Protein AF-A0A349X1F5-F1 (afdb_monomer_lite)

pLDDT: mean 80.66, std 17.04, range [32.91, 97.31]

Sequence (244 aa):
MDSSNNTQQACPLCLRSVALIFHQLIPRKMHRRAHFKKNYTKEELNEGVYICRLCHRALHKQFDEMALAKSMNTVELVRADESIIKLREEGFTIDRHRTKTLMRKLDLKVTQRLAYKVTTKRKHSDRVVDNLLNQNFNPVGPNQVLAGDMTYLKTGEGWMYLDIVMNLYSRRIIGWEIYKRMTTGLVELALLRVIKFRRPKRGAVFHSDRGSQCTSLRFRKLLTKKGVRPSMGNCWCVLGQCGR

Radius of gyration: 31.71 Å; chains: 1; bounding box: 59×32×88 Å

Foldseek 3Di:
DDDDDQAQAQFLLQGGRGFWDKDQQQDPVCCPDPVNVVPDDPVLRRDTGTGDPVLNVQCVVVDPNVCSNPQVNDPVSCNPDVSSCVCNPVVDPADPVNVVVVCVVVVNDDDDPPPDDCPADADPPQDADAAPCPLPLADPDWQQEKFKDKDWDQDPVGIKIKIWIATSHVRDTQFMAIGRDDALVRNLRRVVSNCVPVVRDQAREYEYEPHNSLSDPVNVVSCVVSNYHYHYDHPQSRNSRPDD

Secondary structure (DSSP, 8-state):
--------EEPTTT--EE-EEEEESS-HHHHTSHHHHHHS-HHHHT-EEEEEHHHHHHHHHHS-HHHHHHH--SHHHHHH-HHHHHHHHS-----HHHHHHHHHHTT----------------TTS-PPP-TTTT----SSTTSEEEEEEEEEEETTEEEEEEEEEETTT--EEEEEEESS--HHHHHHHHHHHHHHH-PPTT-EEEE-S-HHHHSHHHHHHHHHTT-EEEE--TTTTTT-S--

Structure (mmCIF, N/CA/C/O backbone):
data_AF-A0A349X1F5-F1
#
_entry.id   AF-A0A349X1F5-F1
#
loop_
_atom_site.group_PDB
_atom_site.id
_atom_site.type_symbol
_atom_site.label_atom_id
_atom_site.label_alt_id
_atom_site.label_comp_id
_atom_site.label_asym_id
_atom_site.label_entity_id
_atom_site.label_seq_id
_atom_site.pdbx_PDB_ins_code
_atom_site.Cartn_x
_atom_site.Cartn_y
_atom_site.Cartn_z
_atom_site.occupancy
_atom_site.B_iso_or_equiv
_atom_site.auth_seq_id
_atom_site.auth_comp_id
_atom_site.auth_asym_id
_atom_site.auth_atom_id
_atom_site.pdbx_PDB_model_num
ATOM 1 N N . MET A 1 1 ? -2.598 -3.483 -58.159 1.00 38.16 1 MET A N 1
ATOM 2 C CA . MET A 1 1 ? -2.178 -4.890 -58.306 1.00 38.16 1 MET A CA 1
ATOM 3 C C . MET A 1 1 ? -0.757 -4.917 -57.756 1.00 38.16 1 MET A C 1
ATOM 5 O O . MET A 1 1 ? 0.071 -4.230 -58.322 1.00 38.16 1 MET A O 1
ATOM 9 N N . ASP A 1 2 ? -0.460 -5.377 -56.542 1.00 33.91 2 ASP A N 1
ATOM 10 C CA . ASP A 1 2 ? -0.967 -6.578 -55.883 1.00 33.91 2 ASP A CA 1
ATOM 11 C C . ASP A 1 2 ? -1.338 -6.381 -54.411 1.00 33.91 2 ASP A C 1
ATOM 13 O O . ASP A 1 2 ? -0.519 -6.081 -53.543 1.00 33.91 2 ASP A O 1
ATOM 17 N N . SER A 1 3 ? -2.612 -6.643 -54.145 1.00 39.50 3 SER A N 1
ATOM 18 C CA . SER A 1 3 ? -3.118 -7.078 -52.854 1.00 39.50 3 SER A CA 1
ATOM 19 C C . SER A 1 3 ? -2.975 -8.598 -52.832 1.00 39.50 3 SER A C 1
ATOM 21 O O . SER A 1 3 ? -3.822 -9.250 -53.429 1.00 39.50 3 SER A O 1
ATOM 23 N N . SER A 1 4 ? -1.913 -9.155 -52.236 1.00 42.00 4 SER A N 1
ATOM 24 C CA . SER A 1 4 ? -1.825 -10.532 -51.688 1.00 42.00 4 SER A CA 1
ATOM 25 C C . SER A 1 4 ? -0.371 -10.922 -51.422 1.00 42.00 4 SER A C 1
ATOM 27 O O . SER A 1 4 ? 0.379 -11.175 -52.353 1.00 42.00 4 SER A O 1
ATOM 29 N N . ASN A 1 5 ? 0.018 -10.961 -50.145 1.00 41.66 5 ASN A N 1
ATOM 30 C CA . ASN A 1 5 ? 0.815 -12.035 -49.529 1.00 41.66 5 ASN A CA 1
ATOM 31 C C . ASN A 1 5 ? 1.230 -11.605 -48.120 1.00 41.66 5 ASN A C 1
ATOM 33 O O . ASN A 1 5 ? 2.394 -11.362 -47.814 1.00 41.66 5 ASN A O 1
ATOM 37 N N . ASN A 1 6 ? 0.252 -11.548 -47.212 1.00 51.69 6 ASN A N 1
ATOM 38 C CA . ASN A 1 6 ? 0.538 -11.594 -45.778 1.00 51.69 6 ASN A CA 1
ATOM 39 C C . ASN A 1 6 ? 0.842 -13.047 -45.365 1.00 51.69 6 ASN A C 1
ATOM 41 O O . ASN A 1 6 ? 0.200 -13.604 -44.477 1.00 51.69 6 ASN A O 1
ATOM 45 N N . THR A 1 7 ? 1.785 -13.692 -46.055 1.00 59.28 7 THR A N 1
ATOM 46 C CA . THR A 1 7 ? 2.377 -14.948 -45.599 1.00 59.28 7 THR A CA 1
ATOM 47 C C . THR A 1 7 ? 3.171 -14.620 -44.349 1.00 59.28 7 THR A C 1
ATOM 49 O O . THR A 1 7 ? 4.207 -13.960 -44.417 1.00 59.28 7 THR A O 1
ATOM 52 N N . GLN A 1 8 ? 2.649 -15.021 -43.193 1.00 68.94 8 GLN A N 1
ATOM 53 C CA . GLN A 1 8 ? 3.380 -14.946 -41.937 1.00 68.94 8 GLN A CA 1
ATOM 54 C C . GLN A 1 8 ? 4.646 -15.794 -42.086 1.00 68.94 8 GLN A C 1
ATOM 56 O O . GLN A 1 8 ? 4.572 -17.016 -42.172 1.00 68.94 8 GLN A O 1
ATOM 61 N N . GLN A 1 9 ? 5.799 -15.136 -42.160 1.00 78.19 9 GLN A N 1
ATOM 62 C CA . GLN A 1 9 ? 7.098 -15.788 -42.289 1.00 78.19 9 GLN A CA 1
ATOM 63 C C . GLN A 1 9 ? 7.799 -15.775 -40.933 1.00 78.19 9 GLN A C 1
ATOM 65 O O . GLN A 1 9 ? 7.624 -14.851 -40.129 1.00 78.19 9 GLN A O 1
ATOM 70 N N . ALA A 1 10 ? 8.581 -16.817 -40.656 1.00 80.69 10 ALA A N 1
ATOM 71 C CA . ALA A 1 10 ? 9.349 -16.895 -39.424 1.00 80.69 10 ALA A CA 1
ATOM 72 C C . ALA A 1 10 ? 10.451 -15.827 -39.436 1.00 80.69 10 ALA A C 1
ATOM 74 O O . ALA A 1 10 ? 11.309 -15.797 -40.315 1.00 80.69 10 ALA A O 1
ATOM 75 N N . CYS A 1 11 ? 10.437 -14.939 -38.444 1.00 81.38 11 CYS A N 1
ATOM 76 C CA . CYS A 1 11 ? 11.475 -13.928 -38.297 1.00 81.38 11 CYS A CA 1
ATOM 77 C C . CYS A 1 11 ? 12.842 -14.604 -38.073 1.00 81.38 11 CYS A C 1
ATOM 79 O O . CYS A 1 11 ? 12.987 -15.329 -37.090 1.00 81.38 11 CYS A O 1
ATOM 81 N N . PRO A 1 12 ? 13.890 -14.303 -38.859 1.00 79.62 12 PRO A N 1
ATOM 82 C CA . PRO A 1 12 ? 15.202 -14.940 -38.714 1.00 79.62 12 PRO A CA 1
ATOM 83 C C . PRO A 1 12 ? 15.894 -14.626 -37.379 1.00 79.62 12 PRO A C 1
ATOM 85 O O . PRO A 1 12 ? 16.853 -15.296 -37.002 1.00 79.62 12 PRO A O 1
ATOM 88 N N . LEU A 1 13 ? 15.422 -13.602 -36.657 1.00 77.56 13 LEU A N 1
ATOM 89 C CA . LEU A 1 13 ? 15.975 -13.184 -35.371 1.00 77.56 13 LEU A CA 1
ATOM 90 C C . LEU A 1 13 ? 15.199 -13.695 -34.159 1.00 77.56 13 LEU A C 1
ATOM 92 O O . LEU A 1 13 ? 15.813 -13.846 -33.120 1.00 77.56 13 LEU A O 1
ATOM 96 N N . CYS A 1 14 ? 13.900 -13.985 -34.238 1.00 74.44 14 CYS A N 1
ATOM 97 C CA . CYS A 1 14 ? 13.145 -14.499 -33.075 1.00 74.44 14 CYS A CA 1
ATOM 98 C C . CYS A 1 14 ? 12.250 -15.700 -33.382 1.00 74.44 14 CYS A C 1
ATOM 100 O O . CYS A 1 14 ? 11.474 -16.105 -32.527 1.00 74.44 14 CYS A O 1
ATOM 102 N N . LEU A 1 15 ? 12.312 -16.222 -34.607 1.00 78.06 15 LEU A N 1
ATOM 103 C CA . LEU A 1 15 ? 11.598 -17.399 -35.108 1.00 78.06 15 LEU A CA 1
ATOM 104 C C . LEU A 1 15 ? 10.062 -17.322 -35.066 1.00 78.06 15 LEU A C 1
ATOM 106 O O . LEU A 1 15 ? 9.386 -18.251 -35.487 1.00 78.06 15 LEU A O 1
ATOM 110 N N . ARG A 1 16 ? 9.481 -16.198 -34.630 1.00 74.56 16 ARG A N 1
ATOM 111 C CA . ARG A 1 16 ? 8.029 -15.979 -34.651 1.00 74.56 16 ARG A CA 1
ATOM 112 C C . ARG A 1 16 ? 7.517 -15.814 -36.080 1.00 74.56 16 ARG A C 1
ATOM 114 O O . ARG A 1 16 ? 8.052 -14.979 -36.811 1.00 74.56 16 ARG A O 1
ATOM 121 N N . SER A 1 17 ? 6.444 -16.522 -36.424 1.00 81.50 17 SER A N 1
ATOM 122 C CA . SER A 1 17 ? 5.711 -16.362 -37.687 1.00 81.50 17 SER A CA 1
ATOM 123 C C . SER A 1 17 ? 4.833 -15.115 -37.644 1.00 81.50 17 SER A C 1
ATOM 125 O O . SER A 1 17 ? 3.775 -15.106 -37.018 1.00 81.50 17 SER A O 1
ATOM 127 N N . VAL A 1 18 ? 5.295 -14.029 -38.261 1.00 82.69 18 VAL A N 1
ATOM 128 C CA . VAL A 1 18 ? 4.616 -12.724 -38.259 1.00 82.69 18 VAL A CA 1
ATOM 129 C C . VAL A 1 18 ? 4.917 -11.963 -39.549 1.00 82.69 18 VAL A C 1
ATOM 131 O O . VAL A 1 18 ? 5.787 -12.352 -40.322 1.00 82.69 18 VAL A O 1
ATOM 134 N N . ALA A 1 19 ? 4.226 -10.844 -39.773 1.00 87.25 19 ALA A N 1
ATOM 135 C CA . ALA A 1 19 ? 4.602 -9.914 -40.832 1.00 87.25 19 ALA A CA 1
ATOM 136 C C . ALA A 1 19 ? 6.017 -9.355 -40.584 1.00 87.25 19 ALA A C 1
ATOM 138 O O . ALA A 1 19 ? 6.339 -8.885 -39.482 1.00 87.25 19 ALA A O 1
ATOM 139 N N . LEU A 1 20 ? 6.855 -9.408 -41.618 1.00 88.81 20 LEU A N 1
ATOM 140 C CA . LEU A 1 20 ? 8.232 -8.930 -41.588 1.00 88.81 20 LEU A CA 1
ATOM 141 C C . LEU A 1 20 ? 8.334 -7.552 -42.246 1.00 88.81 20 LEU A C 1
ATOM 143 O O . LEU A 1 20 ? 7.569 -7.211 -43.143 1.00 88.81 20 LEU A O 1
ATOM 147 N N . ILE A 1 21 ? 9.293 -6.758 -41.782 1.00 92.69 21 ILE A N 1
ATOM 148 C CA . ILE A 1 21 ? 9.686 -5.483 -42.375 1.00 92.69 21 ILE A CA 1
ATOM 149 C C . ILE A 1 21 ? 11.161 -5.553 -42.757 1.00 92.69 21 ILE A C 1
ATOM 151 O O . ILE A 1 21 ? 11.946 -6.233 -42.096 1.00 92.69 21 ILE A O 1
ATOM 155 N N . PHE A 1 22 ? 11.535 -4.847 -43.817 1.00 93.25 22 PHE A N 1
ATOM 156 C CA . PHE A 1 22 ? 12.927 -4.760 -44.238 1.00 93.25 22 PHE A CA 1
ATOM 157 C C . PHE A 1 22 ? 13.726 -3.893 -43.257 1.00 93.25 22 PHE A C 1
ATOM 159 O O . PHE A 1 22 ? 13.340 -2.760 -42.965 1.00 93.25 22 PHE A O 1
ATOM 166 N N . HIS A 1 23 ? 14.832 -4.429 -42.749 1.00 91.25 23 HIS A N 1
ATOM 167 C CA . HIS A 1 23 ? 15.831 -3.709 -41.971 1.00 91.25 23 HIS A CA 1
ATOM 168 C C . HIS A 1 23 ? 17.136 -3.670 -42.757 1.00 91.25 23 HIS A C 1
ATOM 170 O O . HIS A 1 23 ? 17.659 -4.714 -43.135 1.00 91.25 23 HIS A O 1
ATOM 176 N N . GLN A 1 24 ? 17.661 -2.474 -42.989 1.00 93.44 24 GLN A N 1
ATOM 177 C CA . GLN A 1 24 ? 18.909 -2.288 -43.716 1.00 93.44 24 GLN A CA 1
ATOM 178 C C . GLN A 1 24 ? 20.097 -2.465 -42.768 1.00 93.44 24 GLN A C 1
ATOM 180 O O . GLN A 1 24 ? 20.165 -1.767 -41.757 1.00 93.44 24 GLN A O 1
ATOM 185 N N . LEU A 1 25 ? 21.018 -3.373 -43.102 1.00 91.31 25 LEU A N 1
ATOM 186 C CA . LEU A 1 25 ? 22.127 -3.758 -42.219 1.00 91.31 25 LEU A CA 1
ATOM 187 C C . LEU A 1 25 ? 23.134 -2.617 -42.028 1.00 91.31 25 LEU A C 1
ATOM 189 O O . LEU A 1 25 ? 23.606 -2.378 -40.919 1.00 91.31 25 LEU A O 1
ATOM 193 N N . ILE A 1 26 ? 23.403 -1.852 -43.091 1.00 92.75 26 ILE A N 1
ATOM 194 C CA . ILE A 1 26 ? 24.147 -0.591 -43.020 1.00 92.75 26 ILE A CA 1
ATOM 195 C C . ILE A 1 26 ? 23.147 0.562 -43.160 1.00 92.75 26 ILE A C 1
ATOM 197 O O . ILE A 1 26 ? 22.685 0.844 -44.271 1.00 92.75 26 ILE A O 1
ATOM 201 N N . PRO A 1 27 ? 22.801 1.274 -42.071 1.00 93.19 27 PRO A N 1
ATOM 202 C CA . PRO A 1 27 ? 21.768 2.296 -42.130 1.00 93.19 27 PRO A CA 1
ATOM 203 C C . PRO A 1 27 ? 22.086 3.413 -43.131 1.00 93.19 27 PRO A C 1
ATOM 205 O O . PRO A 1 27 ? 23.216 3.903 -43.201 1.00 93.19 27 PRO A O 1
ATOM 208 N N . ARG A 1 28 ? 21.071 3.903 -43.862 1.00 92.12 28 ARG A N 1
ATOM 209 C CA . ARG A 1 28 ? 21.233 4.932 -44.920 1.00 92.12 28 ARG A CA 1
ATOM 210 C C . ARG A 1 28 ? 21.978 6.181 -44.462 1.00 92.12 28 ARG A C 1
ATOM 212 O O . ARG A 1 28 ? 22.708 6.801 -45.233 1.00 92.12 28 ARG A O 1
ATOM 219 N N . LYS A 1 29 ? 21.829 6.558 -43.187 1.00 91.88 29 LYS A N 1
ATOM 220 C CA . LYS A 1 29 ? 22.538 7.704 -42.596 1.00 91.88 29 LYS A CA 1
ATOM 221 C C . LYS A 1 29 ? 24.063 7.544 -42.649 1.00 91.88 29 LYS A C 1
ATOM 223 O O . LYS A 1 29 ? 24.769 8.556 -42.599 1.00 91.88 29 LYS A O 1
ATOM 228 N N . MET A 1 30 ? 24.569 6.312 -42.729 1.00 92.56 30 MET A N 1
ATOM 229 C CA . MET A 1 30 ? 25.996 5.992 -42.798 1.00 92.56 30 MET A CA 1
ATOM 230 C C . MET A 1 30 ? 26.556 6.037 -44.222 1.00 92.56 30 MET A C 1
ATOM 232 O O . MET A 1 30 ? 27.730 6.364 -44.379 1.00 92.56 30 MET A O 1
ATOM 236 N N . HIS A 1 31 ? 25.727 5.840 -45.254 1.00 93.44 31 HIS A N 1
ATOM 237 C CA . HIS A 1 31 ? 26.147 5.773 -46.668 1.00 93.44 31 HIS A CA 1
ATOM 238 C C . HIS A 1 31 ? 26.889 7.025 -47.141 1.00 93.44 31 HIS A C 1
ATOM 240 O O . HIS A 1 31 ? 27.769 6.967 -47.992 1.00 93.44 31 HIS A O 1
ATOM 246 N N . ARG A 1 32 ? 26.550 8.190 -46.578 1.00 91.62 32 ARG A N 1
ATOM 247 C CA . ARG A 1 32 ? 27.188 9.462 -46.945 1.00 91.62 32 ARG A CA 1
ATOM 248 C C . ARG A 1 32 ? 28.612 9.626 -46.405 1.00 91.62 32 ARG A C 1
ATOM 250 O O . ARG A 1 32 ? 29.319 10.514 -46.875 1.00 91.62 32 ARG A O 1
ATOM 257 N N . ARG A 1 33 ? 29.034 8.828 -45.418 1.00 92.25 33 ARG A N 1
ATOM 258 C CA . ARG A 1 33 ? 30.344 8.977 -44.762 1.00 92.25 33 ARG A CA 1
ATOM 259 C C . ARG A 1 33 ? 31.454 8.362 -45.623 1.00 92.25 33 ARG A C 1
ATOM 261 O O . ARG A 1 33 ? 31.278 7.283 -46.179 1.00 92.25 33 ARG A O 1
ATOM 268 N N . ALA A 1 34 ? 32.616 9.018 -45.667 1.00 92.88 34 ALA A N 1
ATOM 269 C CA . ALA A 1 34 ? 33.734 8.656 -46.547 1.00 92.88 34 ALA A CA 1
ATOM 270 C C . ALA A 1 34 ? 34.181 7.188 -46.421 1.00 92.88 34 ALA A C 1
ATOM 272 O O . ALA A 1 34 ? 34.351 6.518 -47.432 1.00 92.88 34 ALA A O 1
ATOM 273 N N . HIS A 1 35 ? 34.293 6.671 -45.192 1.00 91.81 35 HIS A N 1
ATOM 274 C CA . HIS A 1 35 ? 34.643 5.269 -44.938 1.00 91.81 35 HIS A CA 1
ATOM 275 C C . HIS A 1 35 ? 33.704 4.287 -45.655 1.00 91.81 35 HIS A C 1
ATOM 277 O O . HIS A 1 35 ? 34.164 3.373 -46.328 1.00 91.81 35 HIS A O 1
ATOM 283 N N . PHE A 1 36 ? 32.387 4.491 -45.543 1.00 91.69 36 PHE A N 1
ATOM 284 C CA . PHE A 1 36 ? 31.401 3.576 -46.119 1.00 91.69 36 PHE A CA 1
ATOM 285 C C . PHE A 1 36 ? 31.303 3.706 -47.640 1.00 91.69 36 PHE A C 1
ATOM 287 O O . PHE A 1 36 ? 31.106 2.703 -48.306 1.00 91.69 36 PHE A O 1
ATOM 294 N N . LYS A 1 37 ? 31.527 4.902 -48.201 1.00 90.88 37 LYS A N 1
ATOM 295 C CA . LYS A 1 37 ? 31.629 5.085 -49.660 1.00 90.88 37 LYS A CA 1
ATOM 296 C C . LYS A 1 37 ? 32.851 4.402 -50.274 1.00 90.88 37 LYS A C 1
ATOM 298 O O . LYS A 1 37 ? 32.806 4.028 -51.436 1.00 90.88 37 LYS A O 1
ATOM 303 N N . LYS A 1 38 ? 33.958 4.331 -49.527 1.00 93.19 38 LYS A N 1
ATOM 304 C CA . LYS A 1 38 ? 35.227 3.774 -50.012 1.00 93.19 38 LYS A CA 1
ATOM 305 C C . LYS A 1 38 ? 35.253 2.248 -49.940 1.00 93.19 38 LYS A C 1
ATOM 307 O O . LYS A 1 38 ? 35.840 1.619 -50.808 1.00 93.19 38 LYS A O 1
ATOM 312 N N . ASN A 1 39 ? 34.658 1.688 -48.889 1.00 92.50 39 ASN A N 1
ATOM 313 C CA . ASN A 1 39 ? 34.856 0.287 -48.523 1.00 92.50 39 ASN A CA 1
ATOM 314 C C . ASN A 1 39 ? 33.665 -0.623 -48.857 1.00 92.50 39 ASN A C 1
ATOM 316 O O . ASN A 1 39 ? 33.771 -1.817 -48.619 1.00 92.50 39 ASN A O 1
ATOM 320 N N . TYR A 1 40 ? 32.553 -0.076 -49.356 1.00 92.25 40 TYR A N 1
ATOM 321 C CA . TYR A 1 40 ? 31.354 -0.843 -49.695 1.00 92.25 40 TYR A CA 1
ATOM 322 C C . TYR A 1 40 ? 30.784 -0.373 -51.035 1.00 92.25 40 TYR A C 1
ATOM 324 O O . TYR A 1 40 ? 30.732 0.827 -51.322 1.00 92.25 40 TYR A O 1
ATOM 332 N N . THR A 1 41 ? 30.325 -1.326 -51.835 1.00 93.44 41 THR A N 1
ATOM 333 C CA . THR A 1 41 ? 29.572 -1.114 -53.072 1.00 93.44 41 THR A CA 1
ATOM 334 C C . THR A 1 41 ? 28.156 -0.613 -52.784 1.00 93.44 41 THR A C 1
ATOM 336 O O . THR A 1 41 ? 27.656 -0.652 -51.655 1.00 93.44 41 THR A O 1
ATOM 339 N N . LYS A 1 42 ? 27.472 -0.107 -53.816 1.00 89.19 42 LYS A N 1
ATOM 340 C CA . LYS A 1 42 ? 26.092 0.375 -53.671 1.00 89.19 42 LYS A CA 1
ATOM 341 C C . LYS A 1 42 ? 25.148 -0.777 -53.327 1.00 89.19 42 LYS A C 1
ATOM 343 O O . LYS A 1 42 ? 24.183 -0.567 -52.595 1.00 89.19 42 LYS A O 1
ATOM 348 N N . GLU A 1 43 ? 25.425 -1.959 -53.851 1.00 89.56 43 GLU A N 1
ATOM 349 C CA . GLU A 1 43 ? 24.694 -3.195 -53.617 1.00 89.56 43 GLU A CA 1
ATOM 350 C C . GLU A 1 43 ? 24.828 -3.604 -52.145 1.00 89.56 43 GLU A C 1
ATOM 352 O O . GLU A 1 43 ? 23.812 -3.656 -51.452 1.00 89.56 43 GLU A O 1
ATOM 357 N N . GLU A 1 44 ? 26.059 -3.724 -51.634 1.00 89.38 44 GLU A N 1
ATOM 358 C CA . GLU A 1 44 ? 26.348 -4.057 -50.226 1.00 89.38 44 GLU A CA 1
ATOM 359 C C . GLU A 1 44 ? 25.729 -3.043 -49.252 1.00 89.38 44 GLU A C 1
ATOM 361 O O . GLU A 1 44 ? 25.144 -3.402 -48.232 1.00 89.38 44 GLU A O 1
ATOM 366 N N . LEU A 1 45 ? 25.783 -1.746 -49.574 1.00 91.00 45 LEU A N 1
ATOM 367 C CA . LEU A 1 45 ? 25.163 -0.712 -48.742 1.00 91.00 45 LEU A CA 1
ATOM 368 C C . LEU A 1 45 ? 23.637 -0.847 -48.660 1.00 91.00 45 LEU A C 1
ATOM 370 O O . LEU A 1 45 ? 23.038 -0.369 -47.692 1.00 91.00 45 LEU A O 1
ATOM 374 N N . ASN A 1 46 ? 22.993 -1.443 -49.665 1.00 90.88 46 ASN A N 1
ATOM 375 C CA . ASN A 1 46 ? 21.547 -1.653 -49.710 1.00 90.88 46 ASN A CA 1
ATOM 376 C C . ASN A 1 46 ? 21.107 -3.037 -49.229 1.00 90.88 46 ASN A C 1
ATOM 378 O O . ASN A 1 46 ? 19.901 -3.290 -49.185 1.00 90.88 46 ASN A O 1
ATOM 382 N N . GLU A 1 47 ? 22.039 -3.883 -48.796 1.00 91.81 47 GLU A N 1
ATOM 383 C CA . GLU A 1 47 ? 21.711 -5.156 -48.173 1.00 91.81 47 GLU A CA 1
ATOM 384 C C . GLU A 1 47 ? 20.930 -4.979 -46.869 1.00 91.81 47 GLU A C 1
ATOM 386 O O . GLU A 1 47 ? 21.051 -4.004 -46.111 1.00 91.81 47 GLU A O 1
ATOM 391 N N . GLY A 1 48 ? 20.079 -5.960 -46.605 1.00 90.81 48 GLY A N 1
ATOM 392 C CA . GLY A 1 48 ? 19.208 -5.948 -45.454 1.00 90.81 48 GLY A CA 1
ATOM 393 C C . GLY A 1 48 ? 18.575 -7.297 -45.195 1.00 90.81 48 GLY A C 1
ATOM 394 O O . GLY A 1 48 ? 18.745 -8.262 -45.935 1.00 90.81 48 GLY A O 1
ATOM 395 N N . VAL A 1 49 ? 17.813 -7.346 -44.115 1.00 91.06 49 VAL A N 1
ATOM 396 C CA . VAL A 1 49 ? 17.156 -8.549 -43.632 1.00 91.06 49 VAL A CA 1
ATOM 397 C C . VAL A 1 49 ? 15.698 -8.254 -43.322 1.00 91.06 49 VAL A C 1
ATOM 399 O O . VAL A 1 49 ? 15.357 -7.236 -42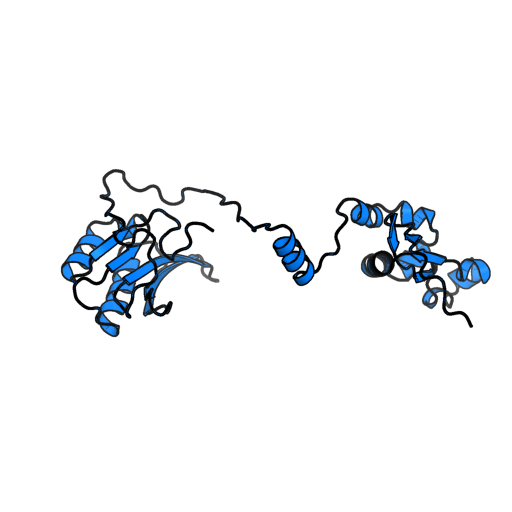.717 1.00 91.06 49 VAL A O 1
ATOM 402 N N . TYR A 1 50 ? 14.812 -9.161 -43.724 1.00 92.75 50 TYR A N 1
ATOM 403 C CA . TYR A 1 50 ? 13.408 -9.103 -43.338 1.00 92.75 50 TYR A CA 1
ATOM 404 C C . TYR A 1 50 ? 13.247 -9.632 -41.913 1.00 92.75 50 TYR A C 1
ATOM 406 O O . TYR A 1 50 ? 13.488 -10.804 -41.634 1.00 92.75 50 TYR A O 1
ATOM 414 N N . ILE A 1 51 ? 12.841 -8.759 -40.991 1.00 88.25 51 ILE A N 1
ATOM 415 C CA . ILE A 1 51 ? 12.683 -9.069 -39.564 1.00 88.25 51 ILE A CA 1
ATOM 416 C C . ILE A 1 51 ? 11.362 -8.528 -39.034 1.00 88.25 51 ILE A C 1
ATOM 418 O O . ILE A 1 51 ? 10.792 -7.581 -39.564 1.00 88.25 51 ILE A O 1
ATOM 422 N N . CYS A 1 52 ? 10.850 -9.101 -37.946 1.00 85.38 52 CYS A N 1
ATOM 423 C CA . CYS A 1 52 ? 9.631 -8.573 -37.340 1.00 85.38 52 CYS A CA 1
ATOM 424 C C . CYS A 1 52 ? 9.855 -7.168 -36.751 1.00 85.38 52 CYS A C 1
ATOM 426 O O . CYS A 1 52 ? 10.948 -6.831 -36.284 1.00 85.38 52 CYS A O 1
ATOM 428 N N . ARG A 1 53 ? 8.782 -6.370 -36.666 1.00 86.00 53 ARG A N 1
ATOM 429 C CA . ARG A 1 53 ? 8.814 -4.998 -36.122 1.00 86.00 53 ARG A CA 1
ATOM 430 C C . ARG A 1 53 ? 9.418 -4.898 -34.715 1.00 86.00 53 ARG A C 1
ATOM 432 O O . ARG A 1 53 ? 9.998 -3.873 -34.366 1.00 86.00 53 ARG A O 1
ATOM 439 N N . LEU A 1 54 ? 9.277 -5.942 -33.898 1.00 81.06 54 LEU A N 1
ATOM 440 C CA . LEU A 1 54 ? 9.842 -5.980 -32.548 1.00 81.06 54 LEU A CA 1
ATOM 441 C C . LEU A 1 54 ? 11.366 -6.150 -32.567 1.00 81.06 54 LEU A C 1
ATOM 443 O O . LEU A 1 54 ? 12.051 -5.410 -31.870 1.00 81.06 54 LEU A O 1
ATOM 447 N N . CYS A 1 55 ? 11.893 -7.050 -33.402 1.00 78.88 55 CYS A N 1
ATOM 448 C CA . CYS A 1 55 ? 13.339 -7.214 -33.580 1.00 78.88 55 CYS A CA 1
ATOM 449 C C . CYS A 1 55 ? 13.971 -5.949 -34.168 1.00 78.88 55 CYS A C 1
ATOM 451 O O . CYS A 1 55 ? 14.992 -5.495 -33.668 1.00 78.88 55 CYS A O 1
ATOM 453 N N . HIS A 1 56 ? 13.313 -5.312 -35.143 1.00 88.06 56 HIS A N 1
ATOM 454 C CA . HIS A 1 56 ? 13.770 -4.029 -35.681 1.00 88.06 56 HIS A CA 1
ATOM 455 C C . HIS A 1 56 ? 13.866 -2.948 -34.593 1.00 88.06 56 HIS A C 1
ATOM 457 O O . HIS A 1 56 ? 14.841 -2.207 -34.523 1.00 88.06 56 HIS A O 1
ATOM 463 N N . ARG A 1 57 ? 12.852 -2.824 -33.726 1.00 85.19 57 ARG A N 1
ATOM 464 C CA . ARG A 1 57 ? 12.887 -1.853 -32.617 1.00 85.19 57 ARG A CA 1
ATOM 465 C C . ARG A 1 57 ? 13.973 -2.172 -31.597 1.00 85.19 57 ARG A C 1
ATOM 467 O O . ARG A 1 57 ? 14.571 -1.245 -31.069 1.00 85.19 57 ARG A O 1
ATOM 474 N N . ALA A 1 58 ? 14.200 -3.450 -31.306 1.00 81.56 58 ALA A N 1
ATOM 475 C CA . ALA A 1 58 ? 15.235 -3.869 -30.371 1.00 81.56 58 ALA A CA 1
ATOM 476 C C . ALA A 1 58 ? 16.637 -3.491 -30.868 1.00 81.56 58 ALA A C 1
ATOM 478 O O . ALA A 1 58 ? 17.396 -2.910 -30.099 1.00 81.56 58 ALA A O 1
ATOM 479 N N . LEU A 1 59 ? 16.928 -3.713 -32.157 1.00 84.50 59 LEU A N 1
ATOM 480 C CA . LEU A 1 59 ? 18.197 -3.322 -32.781 1.00 84.50 59 LEU A CA 1
ATOM 481 C C . LEU A 1 59 ? 18.506 -1.841 -32.569 1.00 84.50 59 LEU A C 1
ATOM 483 O O . LEU A 1 59 ? 19.527 -1.507 -31.984 1.00 84.50 59 LEU A O 1
ATOM 487 N N . HIS A 1 60 ? 17.579 -0.957 -32.939 1.00 87.00 60 HIS A N 1
ATOM 488 C CA . HIS A 1 60 ? 17.773 0.491 -32.793 1.00 87.00 60 HIS A CA 1
ATOM 489 C C . HIS A 1 60 ? 17.625 1.013 -31.356 1.00 87.00 60 HIS A C 1
ATOM 491 O O . HIS A 1 60 ? 17.895 2.183 -31.096 1.00 87.00 60 HIS A O 1
ATOM 497 N N . LYS A 1 61 ? 17.156 0.183 -30.418 1.00 84.31 61 LYS A N 1
ATOM 498 C CA . LYS A 1 61 ? 17.173 0.510 -28.987 1.00 84.31 61 LYS A CA 1
ATOM 499 C C . LYS A 1 61 ? 18.540 0.210 -28.376 1.00 84.31 61 LYS A C 1
ATOM 501 O O . LYS A 1 61 ? 18.964 0.927 -27.477 1.00 84.31 61 LYS A O 1
ATOM 506 N N . GLN A 1 62 ? 19.174 -0.866 -28.831 1.00 82.12 62 GLN A N 1
ATOM 507 C CA . GLN A 1 62 ? 20.419 -1.378 -28.272 1.00 82.12 62 GLN A CA 1
ATOM 508 C C . GLN A 1 62 ? 21.653 -0.767 -28.944 1.00 82.12 62 GLN A C 1
ATOM 510 O O . GLN A 1 62 ? 22.646 -0.498 -28.275 1.00 82.12 62 GLN A O 1
ATOM 515 N N . PHE A 1 63 ? 21.573 -0.519 -30.250 1.00 86.31 63 PHE A N 1
ATOM 516 C CA . PHE A 1 63 ? 22.679 -0.046 -31.068 1.00 86.31 63 PHE A CA 1
ATOM 517 C C . PHE A 1 63 ? 22.290 1.241 -31.784 1.00 86.31 63 PHE A C 1
ATOM 519 O O . PHE A 1 63 ? 21.213 1.351 -32.378 1.00 86.31 63 PHE A O 1
ATOM 526 N N . ASP A 1 64 ? 23.191 2.218 -31.750 1.00 91.12 64 ASP A N 1
ATOM 527 C CA . ASP A 1 64 ? 23.074 3.377 -32.618 1.00 91.12 64 ASP A CA 1
ATOM 528 C C . ASP A 1 64 ? 23.444 3.023 -34.071 1.00 91.12 64 ASP A C 1
ATOM 530 O O . ASP A 1 64 ? 23.911 1.929 -34.395 1.00 91.12 64 ASP A O 1
ATOM 534 N N . GLU A 1 65 ? 23.232 3.974 -34.976 1.00 91.12 65 GLU A N 1
ATOM 535 C CA . GLU A 1 65 ? 23.450 3.780 -36.412 1.00 91.12 65 GLU A CA 1
ATOM 536 C C . GLU A 1 65 ? 24.909 3.443 -36.772 1.00 91.12 65 GLU A C 1
ATOM 538 O O . GLU A 1 65 ? 25.155 2.790 -37.784 1.00 91.12 65 GLU A O 1
ATOM 543 N N . MET A 1 66 ? 25.879 3.913 -35.980 1.00 90.88 66 MET A N 1
ATOM 544 C CA . MET A 1 66 ? 27.301 3.669 -36.224 1.00 90.88 66 MET A CA 1
ATOM 545 C C . MET A 1 66 ? 27.713 2.290 -35.714 1.00 90.88 66 MET A C 1
ATOM 547 O O . MET A 1 66 ? 28.445 1.587 -36.408 1.00 90.88 66 MET A O 1
ATOM 551 N N . ALA A 1 67 ? 27.240 1.908 -34.527 1.00 88.94 67 ALA A N 1
ATOM 552 C CA . ALA A 1 67 ? 27.428 0.576 -33.974 1.00 88.94 67 ALA A CA 1
ATOM 553 C C . ALA A 1 67 ? 26.833 -0.475 -34.918 1.00 88.94 67 ALA A C 1
ATOM 555 O O . ALA A 1 67 ? 27.540 -1.397 -35.311 1.00 88.94 67 ALA A O 1
ATOM 556 N N . LEU A 1 68 ? 25.601 -0.265 -35.404 1.00 89.25 68 LEU A N 1
ATOM 557 C CA . LEU A 1 68 ? 24.994 -1.158 -36.397 1.00 89.25 68 LEU A CA 1
ATOM 558 C C . LEU A 1 68 ? 25.883 -1.323 -37.637 1.00 89.25 68 LEU A C 1
ATOM 560 O O . LEU A 1 68 ? 26.218 -2.437 -38.020 1.00 89.25 68 LEU A O 1
ATOM 564 N N . ALA A 1 69 ? 26.347 -0.213 -38.212 1.00 89.44 69 ALA A N 1
ATOM 565 C CA . ALA A 1 69 ? 27.135 -0.248 -39.439 1.00 89.44 69 ALA A CA 1
ATOM 566 C C . ALA A 1 69 ? 28.551 -0.830 -39.286 1.00 89.44 69 ALA A C 1
ATOM 568 O O . ALA A 1 69 ? 29.132 -1.255 -40.282 1.00 89.44 69 ALA A O 1
ATOM 569 N N . LYS A 1 70 ? 29.140 -0.794 -38.084 1.00 87.88 70 LYS A N 1
ATOM 570 C CA . LYS A 1 70 ? 30.510 -1.279 -37.846 1.00 87.88 70 LYS A CA 1
ATOM 571 C C . LYS A 1 70 ? 30.569 -2.700 -37.308 1.00 87.88 70 LYS A C 1
ATOM 573 O O . LYS A 1 70 ? 31.485 -3.421 -37.680 1.00 87.88 70 LYS A O 1
ATOM 578 N N . SER A 1 71 ? 29.660 -3.067 -36.408 1.00 84.19 71 SER A N 1
ATOM 579 C CA . SER A 1 71 ? 29.721 -4.345 -35.694 1.00 84.19 71 SER A CA 1
ATOM 580 C C . SER A 1 71 ? 28.563 -5.287 -36.014 1.00 84.19 71 SER A C 1
ATOM 582 O O . SER A 1 71 ? 28.667 -6.464 -35.698 1.00 84.19 71 SER A O 1
ATOM 584 N N . MET A 1 72 ? 27.488 -4.805 -36.652 1.00 83.94 72 MET A N 1
ATOM 585 C CA . MET A 1 72 ? 26.253 -5.570 -36.894 1.00 83.94 72 MET A CA 1
ATOM 586 C C . MET A 1 72 ? 25.781 -5.472 -38.355 1.00 83.94 72 MET A C 1
ATOM 588 O O . MET A 1 72 ? 24.586 -5.380 -38.629 1.00 83.94 72 MET A O 1
ATOM 592 N N . ASN A 1 73 ? 26.720 -5.454 -39.300 1.00 86.38 73 ASN A N 1
ATOM 593 C CA . ASN A 1 73 ? 26.450 -5.190 -40.716 1.00 86.38 73 ASN A CA 1
ATOM 594 C C . ASN A 1 73 ? 26.145 -6.448 -41.553 1.00 86.38 73 ASN A C 1
ATOM 596 O O . ASN A 1 73 ? 25.942 -6.322 -42.756 1.00 86.38 73 ASN A O 1
ATOM 600 N N . THR A 1 74 ? 26.065 -7.634 -40.940 1.00 86.62 74 THR A N 1
ATOM 601 C CA . THR A 1 74 ? 25.618 -8.883 -41.584 1.00 86.62 74 THR A CA 1
ATOM 602 C C . THR A 1 74 ? 24.572 -9.603 -40.735 1.00 86.62 74 THR 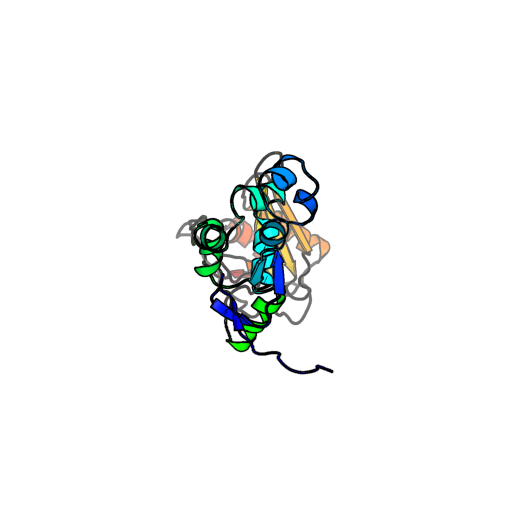A C 1
ATOM 604 O O . THR A 1 74 ? 24.458 -9.377 -39.526 1.00 86.62 74 THR A O 1
ATOM 607 N N . VAL A 1 75 ? 23.789 -10.494 -41.350 1.00 78.75 75 VAL A N 1
ATOM 608 C CA . VAL A 1 75 ? 22.744 -11.254 -40.641 1.00 78.75 75 VAL A CA 1
ATOM 609 C C . VAL A 1 75 ? 23.351 -12.199 -39.605 1.00 78.75 75 VAL A C 1
ATOM 611 O O . VAL A 1 75 ? 22.779 -12.384 -38.532 1.00 78.75 75 VAL A O 1
ATOM 614 N N . GLU A 1 76 ? 24.510 -12.775 -39.903 1.00 82.81 76 GLU A N 1
ATOM 615 C CA . GLU A 1 76 ? 25.252 -13.687 -39.038 1.00 82.81 76 GLU A CA 1
ATOM 616 C C . GLU A 1 76 ? 25.718 -12.966 -37.774 1.00 82.81 76 GLU A C 1
ATOM 618 O O . GLU A 1 76 ? 25.482 -13.465 -36.676 1.00 82.81 76 GLU A O 1
ATOM 623 N N . LEU A 1 77 ? 26.281 -11.759 -37.913 1.00 83.75 77 LEU A N 1
ATOM 624 C CA . LEU A 1 77 ? 26.711 -10.932 -36.780 1.00 83.75 77 LEU A CA 1
ATOM 625 C C . LEU A 1 77 ? 25.520 -10.515 -35.912 1.00 83.75 77 LEU A C 1
ATOM 627 O O . LEU A 1 77 ? 25.552 -10.656 -34.692 1.00 83.75 77 LEU A O 1
ATOM 631 N N . VAL A 1 78 ? 24.417 -10.104 -36.545 1.00 77.81 78 VAL A N 1
ATOM 632 C CA . VAL A 1 78 ? 23.166 -9.776 -35.847 1.00 77.81 78 VAL A CA 1
ATOM 633 C C . VAL A 1 78 ? 22.589 -10.983 -35.098 1.00 77.81 78 VAL A C 1
ATOM 635 O O . VAL A 1 78 ? 21.992 -10.830 -34.034 1.00 77.81 78 VAL A O 1
ATOM 638 N N . ARG A 1 79 ? 22.741 -12.196 -35.636 1.00 73.88 79 ARG A N 1
ATOM 639 C CA . ARG A 1 79 ? 22.278 -13.432 -34.987 1.00 73.88 79 ARG A CA 1
ATOM 640 C C . ARG A 1 79 ? 23.212 -13.924 -33.886 1.00 73.88 79 ARG A C 1
ATOM 642 O O . ARG A 1 79 ? 22.715 -14.594 -32.985 1.00 73.88 79 ARG A O 1
ATOM 649 N N . ALA A 1 80 ? 24.510 -13.649 -33.989 1.00 75.62 80 ALA A N 1
ATOM 650 C CA . ALA A 1 80 ? 25.537 -14.101 -33.053 1.00 75.62 80 ALA A CA 1
ATOM 651 C C . ALA A 1 80 ? 25.640 -13.221 -31.798 1.00 75.62 80 ALA A C 1
ATOM 653 O O . ALA A 1 80 ? 26.165 -13.667 -30.783 1.00 75.62 80 ALA A O 1
ATOM 654 N N . ASP A 1 81 ? 25.133 -11.989 -31.847 1.00 75.19 81 ASP A N 1
ATOM 655 C CA . ASP A 1 81 ? 25.189 -11.079 -30.708 1.00 75.19 81 ASP A CA 1
ATOM 656 C C . ASP A 1 81 ? 24.286 -11.537 -29.549 1.00 75.19 81 ASP A C 1
ATOM 658 O O . ASP A 1 81 ? 23.056 -11.624 -29.654 1.00 75.19 81 ASP A O 1
ATOM 662 N N . GLU A 1 82 ? 24.914 -11.801 -28.402 1.00 65.31 82 GLU A N 1
ATOM 663 C CA . GLU A 1 82 ? 24.248 -12.297 -27.196 1.00 65.31 82 GLU A CA 1
ATOM 664 C C . GLU A 1 82 ? 23.157 -11.354 -26.669 1.00 65.31 82 GLU A C 1
ATOM 666 O O . GLU A 1 82 ? 22.181 -11.813 -26.072 1.00 65.31 82 GLU A O 1
ATOM 671 N N . SER A 1 83 ? 23.275 -10.039 -26.888 1.00 65.12 83 SER A N 1
ATOM 672 C CA . SER A 1 83 ? 22.258 -9.075 -26.448 1.00 65.12 83 SER A CA 1
ATOM 673 C C . SER A 1 83 ? 20.972 -9.182 -27.276 1.00 65.12 83 SER A C 1
ATOM 675 O O . SER A 1 83 ? 19.876 -8.936 -26.765 1.00 65.12 83 SER A O 1
ATOM 677 N N . ILE A 1 84 ? 21.086 -9.641 -28.526 1.00 62.66 84 ILE A N 1
ATOM 678 C CA . ILE A 1 84 ? 19.962 -9.956 -29.412 1.00 62.66 84 ILE A CA 1
ATOM 679 C C . ILE A 1 84 ? 19.412 -11.359 -29.114 1.00 62.66 84 ILE A C 1
ATOM 681 O O . ILE A 1 84 ? 18.193 -11.556 -29.138 1.00 62.66 84 ILE A O 1
ATOM 685 N N . ILE A 1 85 ? 20.272 -12.321 -28.759 1.00 56.59 85 ILE A N 1
ATOM 686 C CA . ILE A 1 85 ? 19.877 -13.678 -28.338 1.00 56.59 85 ILE A CA 1
ATOM 687 C C . ILE A 1 85 ? 19.149 -13.667 -26.988 1.00 56.59 85 ILE A C 1
ATOM 689 O O . ILE A 1 85 ? 18.169 -14.389 -26.837 1.00 56.59 85 ILE A O 1
ATOM 693 N N . LYS A 1 86 ? 19.506 -12.801 -26.032 1.00 52.84 86 LYS A N 1
ATOM 694 C CA . LYS A 1 86 ? 18.781 -12.677 -24.748 1.00 52.84 86 LYS A CA 1
ATOM 695 C C . LYS A 1 86 ? 17.317 -12.245 -24.899 1.00 52.84 86 LYS A C 1
ATOM 697 O O . LYS A 1 86 ? 16.511 -12.466 -24.001 1.00 52.84 86 LYS A O 1
ATOM 702 N N . LEU A 1 87 ? 16.927 -11.699 -26.054 1.00 49.50 87 LEU A N 1
ATOM 703 C CA . LEU A 1 87 ? 15.518 -11.464 -26.397 1.00 49.50 87 LEU A CA 1
ATOM 704 C C . LEU A 1 87 ? 14.790 -12.733 -26.887 1.00 49.50 87 LEU A C 1
ATOM 706 O O . LEU A 1 87 ? 13.559 -12.723 -26.969 1.00 49.50 87 LEU A O 1
ATOM 710 N N . ARG A 1 88 ? 15.520 -13.809 -27.221 1.00 49.59 88 ARG A N 1
ATOM 711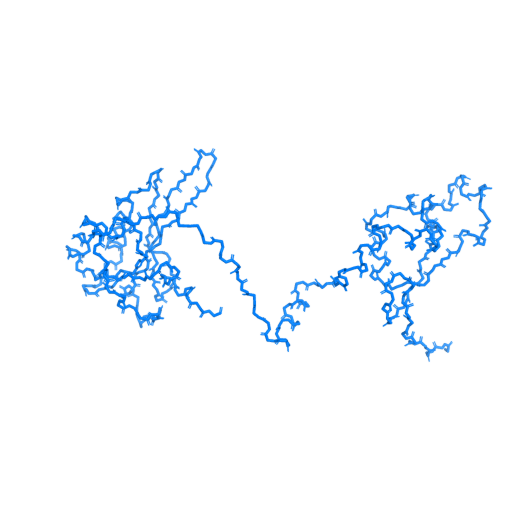 C CA . ARG A 1 88 ? 14.987 -15.135 -27.582 1.00 49.59 88 ARG A CA 1
ATOM 712 C C . ARG A 1 88 ? 14.636 -15.985 -26.361 1.00 49.59 88 ARG A C 1
ATOM 714 O O . ARG A 1 88 ? 13.682 -16.746 -26.455 1.00 49.59 88 ARG A O 1
ATOM 721 N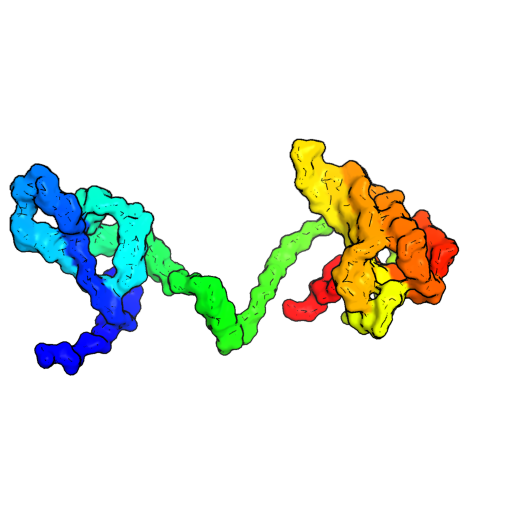 N . GLU A 1 89 ? 15.342 -15.846 -25.239 1.00 45.94 89 GLU A N 1
ATOM 722 C CA . GLU A 1 89 ? 15.195 -16.783 -24.109 1.00 45.94 89 GLU A CA 1
ATOM 723 C C . GLU A 1 89 ? 14.040 -16.465 -23.147 1.00 45.94 89 GLU A C 1
ATOM 725 O O . GLU A 1 89 ? 13.540 -17.371 -22.491 1.00 45.94 89 GLU A O 1
ATOM 730 N N . GLU A 1 90 ? 13.510 -15.236 -23.130 1.00 49.19 90 GLU A N 1
ATOM 731 C CA . GLU A 1 90 ? 12.316 -14.912 -22.319 1.00 49.19 90 GLU A CA 1
ATOM 732 C C . GLU A 1 90 ? 11.137 -14.330 -23.123 1.00 49.19 90 GLU A C 1
ATOM 734 O O . GLU A 1 90 ? 10.137 -13.903 -22.550 1.00 49.19 90 GLU A O 1
ATOM 739 N N . GLY A 1 91 ? 11.222 -14.349 -24.461 1.00 47.38 91 GLY A N 1
ATOM 740 C CA . GLY A 1 91 ? 10.097 -14.447 -25.410 1.00 47.38 91 GLY A CA 1
ATOM 741 C C . GLY A 1 91 ? 8.937 -13.434 -25.385 1.00 47.38 91 GLY A C 1
ATOM 742 O O . GLY A 1 91 ? 8.074 -13.503 -26.264 1.00 47.38 91 GLY A O 1
ATOM 743 N N . PHE A 1 92 ? 8.865 -12.476 -24.460 1.00 53.44 92 PHE A N 1
ATOM 744 C CA . PHE A 1 92 ? 7.656 -11.678 -24.255 1.00 53.44 92 PHE A CA 1
ATOM 745 C C . PHE A 1 92 ? 7.935 -10.182 -24.119 1.00 53.44 92 PHE A C 1
ATOM 747 O O . PHE A 1 92 ? 8.286 -9.666 -23.065 1.00 53.44 92 PHE A O 1
ATOM 754 N N . THR A 1 93 ? 7.651 -9.437 -25.189 1.00 50.28 93 THR A N 1
ATOM 755 C CA . THR A 1 93 ? 7.422 -7.986 -25.109 1.00 50.28 93 THR A CA 1
ATOM 756 C C . THR A 1 93 ? 5.930 -7.747 -24.896 1.00 50.28 93 THR A C 1
ATOM 758 O O . THR A 1 93 ? 5.176 -7.502 -25.837 1.00 50.28 93 THR A O 1
ATOM 761 N N . ILE A 1 94 ? 5.485 -7.904 -23.651 1.00 54.00 94 ILE A N 1
ATOM 762 C CA . ILE A 1 94 ? 4.093 -7.701 -23.245 1.00 54.00 94 ILE A CA 1
ATOM 763 C C . ILE A 1 94 ? 4.004 -6.352 -22.520 1.00 54.00 94 ILE A C 1
ATOM 765 O O . ILE A 1 94 ? 4.687 -6.128 -21.524 1.00 54.00 94 ILE A O 1
ATOM 769 N N . ASP A 1 95 ? 3.173 -5.436 -23.022 1.00 42.47 95 ASP A N 1
ATOM 770 C CA . ASP A 1 95 ? 2.842 -4.207 -22.296 1.00 42.47 95 ASP A CA 1
ATOM 771 C C . ASP A 1 95 ? 1.902 -4.495 -21.105 1.00 42.47 95 ASP A C 1
ATOM 773 O O . ASP A 1 95 ? 1.224 -5.524 -21.049 1.00 42.47 95 ASP A O 1
ATOM 777 N N . ARG A 1 96 ? 1.801 -3.560 -20.151 1.00 45.22 96 ARG A N 1
ATOM 778 C CA . ARG A 1 96 ? 0.987 -3.730 -18.930 1.00 45.22 96 ARG A CA 1
ATOM 779 C C . ARG A 1 96 ? -0.474 -4.125 -19.215 1.00 45.22 96 ARG A C 1
ATOM 781 O O . ARG A 1 96 ? -1.070 -4.873 -18.433 1.00 45.22 96 ARG A O 1
ATOM 788 N N . HIS A 1 97 ? -1.067 -3.646 -20.309 1.00 53.69 97 HIS A N 1
ATOM 789 C CA . HIS A 1 97 ? -2.448 -3.961 -20.684 1.00 53.69 97 HIS A CA 1
ATOM 790 C C . HIS A 1 97 ? -2.575 -5.373 -21.252 1.00 53.69 97 HIS A C 1
ATOM 792 O O . HIS A 1 97 ? -3.536 -6.090 -20.937 1.00 53.69 97 HIS A O 1
ATOM 798 N N . ARG A 1 98 ? -1.595 -5.804 -22.049 1.00 54.22 98 ARG A N 1
ATOM 799 C CA . ARG A 1 98 ? -1.541 -7.162 -22.579 1.00 54.22 98 ARG A CA 1
ATOM 800 C C . ARG A 1 98 ? -1.284 -8.183 -21.469 1.00 54.22 98 ARG A C 1
ATOM 802 O O . ARG A 1 98 ? -1.974 -9.203 -21.462 1.00 54.22 98 ARG A O 1
ATOM 809 N N . THR A 1 99 ? -0.451 -7.869 -20.470 1.00 62.69 99 THR A N 1
ATOM 810 C CA . THR A 1 99 ? -0.257 -8.711 -19.273 1.00 62.69 99 THR A CA 1
ATOM 811 C C . THR A 1 99 ? -1.580 -8.899 -18.541 1.00 62.69 99 THR A C 1
ATOM 813 O O . THR A 1 99 ? -2.030 -10.023 -18.351 1.00 62.69 99 THR A O 1
ATOM 816 N N . LYS A 1 100 ? -2.287 -7.803 -18.228 1.00 60.31 100 LYS A N 1
ATOM 817 C CA . LYS A 1 100 ? -3.583 -7.851 -17.526 1.00 60.31 100 LYS A CA 1
ATOM 818 C C . LYS A 1 100 ? -4.654 -8.639 -18.290 1.00 60.31 100 LYS A C 1
ATOM 820 O O . LYS A 1 100 ? -5.558 -9.220 -17.696 1.00 60.31 100 LYS A O 1
ATOM 825 N N . THR A 1 101 ? -4.599 -8.628 -19.617 1.00 65.31 101 THR A N 1
ATOM 826 C CA . THR A 1 101 ? -5.551 -9.360 -20.463 1.00 65.31 101 THR A CA 1
ATOM 827 C C . THR A 1 101 ? -5.248 -10.852 -20.491 1.00 65.31 101 THR A C 1
ATOM 829 O O . THR A 1 101 ? -6.170 -11.650 -20.361 1.00 65.31 101 THR A O 1
ATOM 832 N N . LEU A 1 102 ? -3.973 -11.229 -20.602 1.00 75.12 102 LEU A N 1
ATOM 833 C CA . LEU A 1 102 ? -3.551 -12.628 -20.540 1.00 75.12 102 LEU A CA 1
ATOM 834 C C . LEU A 1 102 ? -3.828 -13.235 -19.164 1.00 75.12 102 LEU A C 1
ATOM 836 O O . LEU A 1 102 ? -4.411 -14.309 -19.089 1.00 75.12 102 LEU A O 1
ATOM 840 N N . MET A 1 103 ? -3.530 -12.500 -18.091 1.00 80.50 103 MET A N 1
ATOM 841 C CA . MET A 1 103 ? -3.846 -12.925 -16.727 1.00 80.50 103 MET A CA 1
ATOM 842 C C . MET A 1 103 ? -5.340 -13.209 -16.529 1.00 80.50 103 MET A C 1
ATOM 844 O O . MET A 1 103 ? -5.687 -14.231 -15.955 1.00 80.50 103 MET A O 1
ATOM 848 N N . ARG A 1 104 ? -6.229 -12.357 -17.064 1.00 74.38 104 ARG A N 1
ATOM 849 C CA . ARG A 1 104 ? -7.686 -12.583 -17.005 1.00 74.38 104 ARG A CA 1
ATOM 850 C C . ARG A 1 104 ? -8.136 -13.808 -17.799 1.00 74.38 104 ARG A C 1
ATOM 852 O O . ARG A 1 104 ? -9.014 -14.521 -17.339 1.00 74.38 104 ARG A O 1
ATOM 859 N N . LYS A 1 105 ? -7.568 -14.037 -18.987 1.00 79.12 105 LYS A N 1
ATOM 860 C CA . LYS A 1 105 ? -7.924 -15.193 -19.828 1.00 79.12 105 LYS A CA 1
ATOM 861 C C . LYS A 1 105 ? -7.493 -16.527 -19.220 1.00 79.12 105 LYS A C 1
ATOM 863 O O . LYS A 1 105 ? -8.128 -17.534 -19.490 1.00 79.12 105 LYS A O 1
ATOM 868 N N . LEU A 1 106 ? -6.413 -16.516 -18.446 1.00 81.38 106 LEU A N 1
ATOM 869 C CA . LEU A 1 106 ? -5.819 -17.703 -17.834 1.00 81.38 106 LEU A CA 1
ATOM 870 C C . LEU A 1 106 ? -6.204 -17.872 -16.353 1.00 81.38 106 LEU A C 1
ATOM 872 O O . LEU A 1 106 ? -5.630 -18.721 -15.684 1.00 81.38 106 LEU A O 1
ATOM 876 N N . ASP A 1 107 ? -7.109 -17.033 -15.833 1.00 87.31 107 ASP A N 1
ATOM 877 C CA . ASP A 1 107 ? -7.474 -16.942 -14.406 1.00 87.31 107 ASP A CA 1
ATOM 878 C C . ASP A 1 107 ? -6.264 -16.867 -13.446 1.00 87.31 107 ASP A C 1
ATOM 880 O O . ASP A 1 107 ? -6.278 -17.338 -12.309 1.00 87.31 107 ASP A O 1
ATOM 884 N N . LEU A 1 108 ? -5.176 -16.242 -13.904 1.00 81.06 108 LEU A N 1
ATOM 885 C CA . LEU A 1 108 ? -3.965 -16.074 -13.109 1.00 81.06 108 LEU A CA 1
ATOM 886 C C . LEU A 1 108 ? -4.121 -14.882 -12.167 1.00 81.06 108 LEU A C 1
ATOM 888 O O . LEU A 1 108 ? -4.391 -13.752 -12.589 1.00 81.06 108 LEU A O 1
ATOM 892 N N . LYS A 1 109 ? -3.864 -15.120 -10.881 1.00 81.69 109 LYS A N 1
ATOM 893 C CA . LYS A 1 109 ? -3.865 -14.100 -9.829 1.00 81.69 109 LYS A CA 1
ATOM 894 C C . LYS A 1 109 ? -2.432 -13.826 -9.386 1.00 81.69 109 LYS A C 1
ATOM 896 O O . LYS A 1 109 ? -1.684 -14.755 -9.095 1.00 81.69 109 LYS A O 1
ATOM 901 N N . VAL A 1 110 ? -2.037 -12.549 -9.339 1.00 75.75 110 VAL A N 1
ATOM 902 C CA . VAL A 1 110 ? -0.749 -12.170 -8.734 1.00 75.75 110 VAL A CA 1
ATOM 903 C C . VAL A 1 110 ? -0.853 -12.400 -7.233 1.00 75.75 110 VAL A C 1
ATOM 905 O O . VAL A 1 110 ? -1.652 -11.741 -6.574 1.00 75.75 110 VAL A O 1
ATOM 908 N N . THR A 1 111 ? -0.009 -13.268 -6.686 1.00 74.25 111 THR A N 1
ATOM 909 C CA . THR A 1 111 ? 0.195 -13.387 -5.242 1.00 74.25 111 THR A CA 1
ATOM 910 C C . THR A 1 111 ? 1.525 -12.729 -4.881 1.00 74.25 111 THR A C 1
ATOM 912 O O . THR A 1 111 ? 2.560 -12.989 -5.496 1.00 74.25 111 THR A O 1
ATOM 915 N N . GLN A 1 112 ? 1.528 -11.817 -3.906 1.00 61.31 112 GLN A N 1
ATOM 916 C CA . GLN A 1 112 ? 2.791 -11.309 -3.371 1.00 61.31 112 GLN A CA 1
ATOM 917 C C . GLN A 1 112 ? 3.455 -12.407 -2.541 1.00 61.31 112 GLN A C 1
ATOM 919 O O . GLN A 1 112 ? 2.844 -12.962 -1.627 1.00 61.31 112 GLN A O 1
ATOM 924 N N . ARG A 1 113 ? 4.729 -12.697 -2.826 1.00 50.00 113 ARG A N 1
ATOM 925 C CA . ARG A 1 113 ? 5.549 -13.551 -1.966 1.00 50.00 113 ARG A CA 1
ATOM 926 C C . ARG A 1 113 ? 5.768 -12.798 -0.652 1.00 50.00 113 ARG A C 1
ATOM 928 O O . ARG A 1 113 ? 6.520 -11.826 -0.609 1.00 50.00 113 ARG A O 1
ATOM 935 N N . LEU A 1 114 ? 5.075 -13.206 0.408 1.00 57.41 114 LEU A N 1
ATOM 936 C CA . LEU A 1 114 ? 5.255 -12.628 1.736 1.00 57.41 114 LEU A CA 1
ATOM 937 C C . LEU A 1 114 ? 6.625 -13.065 2.266 1.00 57.41 114 LEU A C 1
ATOM 939 O O . LEU A 1 114 ? 6.784 -14.185 2.748 1.00 57.41 114 LEU A O 1
ATOM 943 N N . ALA A 1 115 ? 7.627 -12.190 2.178 1.00 48.12 115 ALA A N 1
ATOM 944 C CA . ALA A 1 115 ? 8.844 -12.336 2.965 1.00 48.12 115 ALA A CA 1
ATOM 945 C C . ALA A 1 115 ? 8.461 -12.167 4.444 1.00 48.12 115 ALA A C 1
ATOM 947 O O . ALA A 1 115 ? 8.392 -11.057 4.970 1.00 48.12 115 ALA A O 1
ATOM 948 N N . TYR A 1 116 ? 8.121 -13.272 5.105 1.00 46.03 116 TYR A N 1
ATOM 949 C CA . TYR A 1 116 ? 7.724 -13.262 6.504 1.00 46.03 116 TYR A CA 1
ATOM 950 C C . TYR A 1 116 ? 8.966 -13.116 7.384 1.00 46.03 116 TYR A C 1
ATOM 952 O O . TYR A 1 116 ? 9.678 -14.080 7.656 1.00 46.03 116 TYR A O 1
ATOM 960 N N . LYS A 1 117 ? 9.226 -11.891 7.842 1.00 45.22 117 LYS A N 1
ATOM 961 C CA . LYS A 1 117 ? 10.155 -11.625 8.941 1.00 45.22 117 LYS A CA 1
ATOM 962 C C . LYS A 1 117 ? 9.329 -11.215 10.153 1.00 45.22 117 LYS A C 1
ATOM 964 O O . LYS A 1 117 ? 8.645 -10.196 10.113 1.00 45.22 117 LYS A O 1
ATOM 969 N N . VAL A 1 118 ? 9.380 -12.003 11.227 1.00 44.81 118 VAL A N 1
ATOM 970 C CA . VAL A 1 118 ? 8.751 -11.641 12.507 1.00 44.81 118 VAL A CA 1
ATOM 971 C C . VAL A 1 118 ? 9.512 -10.455 13.091 1.00 44.81 118 VAL A C 1
ATOM 973 O O . VAL A 1 118 ? 10.533 -10.628 13.751 1.00 44.81 118 VAL A O 1
ATOM 976 N N . THR A 1 119 ? 9.044 -9.241 12.823 1.00 46.72 119 THR A N 1
ATOM 977 C CA . THR A 1 119 ? 9.623 -8.003 13.366 1.00 46.72 119 THR A CA 1
ATOM 978 C C . THR A 1 119 ? 9.165 -7.732 14.799 1.00 46.72 119 THR A C 1
ATOM 980 O O . THR A 1 119 ? 9.826 -6.995 15.526 1.00 46.72 119 THR A O 1
ATOM 983 N N . THR A 1 120 ? 8.074 -8.366 15.243 1.00 50.75 120 THR A N 1
ATOM 984 C CA . THR A 1 120 ? 7.484 -8.151 16.568 1.00 50.75 120 THR A CA 1
ATOM 985 C C . THR A 1 120 ? 7.231 -9.488 17.262 1.00 50.75 120 THR A C 1
ATOM 987 O O . THR A 1 120 ? 6.273 -10.198 16.963 1.00 50.75 120 THR A O 1
ATOM 990 N N . LYS A 1 121 ? 8.093 -9.847 18.219 1.00 49.88 121 LYS A N 1
ATOM 991 C CA . LYS A 1 121 ? 7.826 -10.952 19.150 1.00 49.88 121 LYS A CA 1
ATOM 992 C C . LYS A 1 121 ? 7.009 -10.411 20.323 1.00 49.88 121 LYS A C 1
ATOM 994 O O . LYS A 1 121 ? 7.524 -9.652 21.140 1.00 49.88 121 LYS A O 1
ATOM 999 N N . ARG A 1 122 ? 5.727 -10.782 20.392 1.00 58.19 122 ARG A N 1
ATOM 1000 C CA . ARG A 1 122 ? 4.871 -10.497 21.557 1.00 58.19 122 ARG A CA 1
ATOM 1001 C C . ARG A 1 122 ? 5.427 -11.187 22.806 1.00 58.19 122 ARG A C 1
ATOM 1003 O O . ARG A 1 122 ? 5.996 -12.275 22.696 1.00 58.19 122 ARG A O 1
ATOM 1010 N N . LYS A 1 123 ? 5.202 -10.618 23.993 1.00 55.91 123 LYS A N 1
ATOM 1011 C CA . LYS A 1 123 ? 5.396 -11.380 25.233 1.00 55.91 123 LYS A CA 1
ATOM 1012 C C . LYS A 1 123 ? 4.247 -12.376 25.354 1.00 55.91 123 LYS A C 1
ATOM 1014 O O . LYS A 1 123 ? 3.097 -12.029 25.106 1.00 55.91 123 LYS A O 1
ATOM 1019 N N . HIS A 1 124 ? 4.540 -13.626 25.709 1.00 55.34 124 HIS A N 1
ATOM 1020 C CA . HIS A 1 124 ? 3.516 -14.676 25.755 1.00 55.34 124 HIS A CA 1
ATOM 1021 C C . HIS A 1 124 ? 2.399 -14.380 26.775 1.00 55.34 124 HIS A C 1
ATOM 1023 O O . HIS A 1 124 ? 1.271 -14.826 26.593 1.00 55.34 124 HIS A O 1
ATOM 1029 N N . SER A 1 125 ? 2.705 -13.559 27.785 1.00 56.69 125 SER A N 1
ATOM 1030 C CA . SER A 1 125 ? 1.783 -13.046 28.804 1.00 56.69 125 SER A CA 1
ATOM 1031 C C . SER A 1 125 ? 0.738 -12.048 28.288 1.00 56.69 125 SER A C 1
ATOM 1033 O O . SER A 1 125 ? -0.206 -11.724 29.012 1.00 56.69 125 SER A O 1
ATOM 1035 N N . ASP A 1 126 ? 0.901 -11.508 27.078 1.00 58.94 126 ASP A N 1
ATOM 1036 C CA . ASP A 1 126 ? -0.017 -10.507 26.543 1.00 58.94 126 ASP A CA 1
ATOM 1037 C C . ASP A 1 126 ? -1.324 -11.175 26.094 1.00 58.94 126 ASP A C 1
ATOM 1039 O O . ASP A 1 126 ? -1.363 -11.930 25.120 1.00 58.94 126 ASP A O 1
ATOM 1043 N N . ARG A 1 127 ? -2.416 -10.887 26.814 1.00 61.81 127 ARG A N 1
ATOM 1044 C CA . ARG A 1 127 ? -3.760 -11.382 26.484 1.00 61.81 127 ARG A CA 1
ATOM 1045 C C . ARG A 1 127 ? -4.211 -10.837 25.127 1.00 61.81 127 ARG A C 1
ATOM 1047 O O . ARG A 1 127 ? -4.464 -9.641 24.986 1.00 61.81 127 ARG A O 1
ATOM 1054 N N . VAL A 1 128 ? -4.339 -11.737 24.159 1.00 64.25 128 VAL A N 1
ATOM 1055 C CA . VAL A 1 128 ? -4.980 -11.483 22.865 1.00 64.25 128 VAL A CA 1
ATOM 1056 C C . VAL A 1 128 ? -6.493 -11.417 23.078 1.00 64.25 128 VAL A C 1
ATOM 1058 O O . VAL A 1 128 ? -7.048 -12.254 23.782 1.00 64.25 128 VAL A O 1
ATOM 1061 N N . VAL A 1 129 ? -7.144 -10.409 22.495 1.00 74.06 129 VAL A N 1
ATOM 1062 C CA . VAL A 1 129 ? -8.609 -10.266 22.512 1.00 74.06 129 VAL A CA 1
ATOM 1063 C C . VAL A 1 129 ? -9.201 -10.889 21.247 1.00 74.06 129 VAL A C 1
ATOM 1065 O O . VAL A 1 129 ? -8.555 -10.885 20.196 1.00 74.06 129 VAL A O 1
ATOM 1068 N N . ASP A 1 130 ? -10.425 -11.402 21.341 1.00 79.75 130 ASP A N 1
ATOM 1069 C CA . ASP A 1 130 ? -11.130 -12.048 20.236 1.00 79.75 130 ASP A CA 1
ATOM 1070 C C . ASP A 1 130 ? -11.304 -11.141 19.009 1.00 79.75 130 ASP A C 1
ATOM 1072 O O . ASP A 1 130 ? -11.477 -9.916 19.090 1.00 79.75 130 ASP A O 1
ATOM 1076 N N . ASN A 1 131 ? -11.300 -11.763 17.830 1.00 82.25 131 ASN A N 1
ATOM 1077 C CA . ASN A 1 131 ? -11.557 -11.079 16.570 1.00 82.25 131 ASN A CA 1
ATOM 1078 C C . ASN A 1 131 ? -13.061 -10.834 16.378 1.00 82.25 131 ASN A C 1
ATOM 1080 O O . ASN A 1 131 ? -13.731 -11.563 15.658 1.00 82.25 131 ASN A O 1
ATOM 1084 N N . LEU A 1 132 ? -13.582 -9.763 16.980 1.00 80.88 132 LEU A N 1
ATOM 1085 C CA . LEU A 1 132 ? -14.989 -9.364 16.814 1.00 80.88 132 LEU A CA 1
ATOM 1086 C C . LEU A 1 132 ? -15.437 -9.117 15.358 1.00 80.88 132 LEU A C 1
ATOM 1088 O O . LEU A 1 132 ? -16.639 -9.126 15.107 1.00 80.88 132 LEU A O 1
ATOM 1092 N N . LEU A 1 133 ? -14.521 -8.855 14.415 1.00 79.50 133 LEU A N 1
ATOM 1093 C CA . LEU A 1 133 ? -14.900 -8.585 13.025 1.00 79.50 133 LEU A CA 1
ATOM 1094 C C . LEU A 1 133 ? -15.177 -9.867 12.238 1.00 79.50 133 LEU A C 1
ATOM 1096 O O . LEU A 1 133 ? -15.942 -9.801 11.285 1.00 79.50 133 LEU A O 1
ATOM 1100 N N . ASN A 1 134 ? -14.560 -11.007 12.581 1.00 77.44 134 ASN A N 1
ATOM 1101 C CA . ASN A 1 134 ? -14.681 -12.262 11.817 1.00 77.44 134 ASN A CA 1
ATOM 1102 C C . ASN A 1 134 ? -14.564 -12.064 10.290 1.00 77.44 134 ASN A C 1
ATOM 1104 O O . ASN A 1 134 ? -15.321 -12.624 9.508 1.00 77.44 134 ASN A O 1
ATOM 1108 N N . GLN A 1 135 ? -13.610 -11.228 9.871 1.00 70.38 135 GLN A N 1
ATOM 1109 C CA . GLN A 1 135 ? -13.374 -10.834 8.475 1.00 70.38 135 GLN A CA 1
ATOM 1110 C C . GLN A 1 135 ? -14.493 -10.014 7.793 1.00 70.38 135 GLN A C 1
ATOM 1112 O O . GLN A 1 135 ? -14.417 -9.738 6.597 1.00 70.38 135 GLN A O 1
ATOM 1117 N N . ASN A 1 136 ? -15.493 -9.541 8.537 1.00 79.44 136 ASN A N 1
ATOM 1118 C CA . ASN A 1 136 ? -16.463 -8.568 8.049 1.00 79.44 136 ASN A CA 1
ATOM 1119 C C . ASN A 1 136 ? -15.936 -7.132 8.227 1.00 79.44 136 ASN A C 1
ATOM 1121 O O . ASN A 1 136 ? -16.033 -6.534 9.300 1.00 79.44 136 ASN A O 1
ATOM 1125 N N . PHE A 1 137 ? -15.390 -6.565 7.149 1.00 82.25 137 PHE A N 1
ATOM 1126 C CA . PHE A 1 137 ? -14.817 -5.211 7.129 1.00 82.25 137 PHE A CA 1
ATOM 1127 C C . PHE A 1 137 ? -15.762 -4.142 6.574 1.00 82.25 137 PHE A C 1
ATOM 1129 O O . PHE A 1 137 ? -15.305 -3.045 6.257 1.00 82.25 137 PHE A O 1
ATOM 1136 N N . ASN A 1 138 ? -17.054 -4.447 6.432 1.00 86.19 138 ASN A N 1
ATOM 1137 C CA . ASN A 1 138 ? -18.048 -3.553 5.836 1.00 86.19 138 ASN A CA 1
ATOM 1138 C C . ASN A 1 138 ? -19.153 -3.240 6.858 1.00 86.19 138 ASN A C 1
ATOM 1140 O O . ASN A 1 138 ? -20.253 -3.786 6.762 1.00 86.19 138 ASN A O 1
ATOM 1144 N N . PRO A 1 139 ? -18.872 -2.403 7.877 1.00 88.62 139 PRO A N 1
ATOM 1145 C CA . PRO A 1 139 ? -19.906 -1.966 8.811 1.00 88.62 139 PRO A CA 1
ATOM 1146 C C . PRO A 1 139 ? -21.006 -1.190 8.078 1.00 88.62 139 PRO A C 1
ATOM 1148 O O . PRO A 1 139 ? -20.761 -0.608 7.027 1.00 88.62 139 PRO A O 1
ATOM 1151 N N . VAL A 1 140 ? -22.206 -1.144 8.654 1.00 90.12 140 VAL A N 1
ATOM 1152 C CA . VAL A 1 140 ? -23.384 -0.507 8.032 1.00 90.12 140 VAL A CA 1
ATOM 1153 C C . VAL A 1 140 ? -23.439 1.009 8.235 1.00 90.12 140 VAL A C 1
ATOM 1155 O O . VAL A 1 140 ? -24.237 1.687 7.596 1.00 90.12 140 VAL A O 1
ATOM 1158 N N . GLY A 1 141 ? -22.607 1.561 9.122 1.00 91.75 141 GLY A N 1
ATOM 1159 C CA . GLY A 1 141 ? -22.587 2.993 9.398 1.00 91.75 141 GLY A CA 1
ATOM 1160 C C . GLY A 1 141 ? -21.233 3.536 9.859 1.00 91.75 141 GLY A C 1
ATOM 1161 O O . GLY A 1 141 ? -20.352 2.788 10.302 1.00 91.75 141 GLY A O 1
ATOM 1162 N N . PRO A 1 142 ? -21.047 4.867 9.783 1.00 93.88 142 PRO A N 1
ATOM 1163 C CA . PRO A 1 142 ? -19.786 5.511 10.118 1.00 93.88 142 PRO A CA 1
ATOM 1164 C C . PRO A 1 142 ? -19.437 5.368 11.603 1.00 93.88 142 PRO A C 1
ATOM 1166 O O . PRO A 1 142 ? -20.303 5.419 12.472 1.00 93.88 142 PRO A O 1
ATOM 1169 N N . ASN A 1 143 ? -18.135 5.264 11.892 1.00 93.62 143 ASN A N 1
ATOM 1170 C CA . ASN A 1 143 ? -17.566 5.248 13.246 1.00 93.62 143 ASN A CA 1
ATOM 1171 C C . ASN A 1 143 ? -18.026 4.064 14.123 1.00 93.62 143 ASN A C 1
ATOM 1173 O O . ASN A 1 143 ? -17.806 4.084 15.332 1.00 93.62 143 ASN A O 1
ATOM 1177 N N . GLN A 1 144 ? -18.649 3.038 13.531 1.00 94.19 144 GLN A N 1
ATOM 1178 C CA . GLN A 1 144 ? -18.992 1.791 14.219 1.00 94.19 144 GLN A CA 1
ATOM 1179 C C . GLN A 1 144 ? -17.768 0.894 14.401 1.00 94.19 144 GLN A C 1
ATOM 1181 O O . GLN A 1 144 ? -17.595 0.293 15.459 1.00 94.19 144 GLN A O 1
ATOM 1186 N N . VAL A 1 145 ? -16.917 0.826 13.374 1.00 95.06 145 VAL A N 1
ATOM 1187 C CA . VAL A 1 145 ? -15.679 0.048 13.392 1.00 95.06 145 VAL A CA 1
ATOM 1188 C C . VAL A 1 145 ? -14.527 0.923 12.920 1.00 95.06 145 VAL A C 1
ATOM 1190 O O . VAL A 1 145 ? -14.541 1.472 11.814 1.00 95.06 145 VAL A O 1
ATOM 1193 N N . LEU A 1 146 ? -13.545 1.065 13.800 1.00 95.62 146 LEU A N 1
ATOM 1194 C CA . LEU A 1 146 ? -12.319 1.814 13.603 1.00 95.62 146 LEU A CA 1
ATOM 1195 C C . LEU A 1 146 ? -11.180 0.815 13.433 1.00 95.62 146 LEU A C 1
ATOM 1197 O O . LEU A 1 146 ? -11.020 -0.050 14.286 1.00 95.62 146 LEU A O 1
ATOM 1201 N N . ALA A 1 147 ? -10.403 0.922 12.364 1.00 94.56 147 ALA A N 1
ATOM 1202 C CA . ALA A 1 147 ? -9.224 0.092 12.156 1.00 94.56 147 ALA A CA 1
ATOM 1203 C C . ALA A 1 147 ? -7.959 0.903 12.448 1.00 94.56 147 ALA A C 1
ATOM 1205 O O . ALA A 1 147 ? -7.775 1.964 11.852 1.00 94.56 147 ALA A O 1
ATOM 1206 N N . GLY A 1 148 ? -7.134 0.425 13.377 1.00 93.12 148 GLY A N 1
ATOM 1207 C CA . GLY A 1 148 ? -5.850 1.017 13.744 1.00 93.12 148 GLY A CA 1
ATOM 1208 C C . GLY A 1 148 ? -4.691 0.229 13.150 1.00 93.12 148 GLY A C 1
ATOM 1209 O O . GLY A 1 148 ? -4.641 -0.987 13.328 1.00 93.12 148 GLY A O 1
ATOM 1210 N N . ASP A 1 149 ? -3.776 0.911 12.470 1.00 90.62 149 ASP A N 1
ATOM 1211 C CA . ASP A 1 149 ? -2.579 0.309 11.882 1.00 90.62 149 ASP A CA 1
ATOM 1212 C C . ASP A 1 149 ? -1.357 1.196 12.131 1.00 90.62 149 ASP A C 1
ATOM 1214 O O . ASP A 1 149 ? -1.426 2.419 11.977 1.00 90.62 149 ASP A O 1
ATOM 1218 N N . MET A 1 150 ? -0.237 0.573 12.498 1.00 90.06 150 MET A N 1
ATOM 1219 C CA . MET A 1 150 ? 1.019 1.271 12.742 1.00 90.06 150 MET A CA 1
ATOM 1220 C C . MET A 1 150 ? 2.030 0.927 11.657 1.00 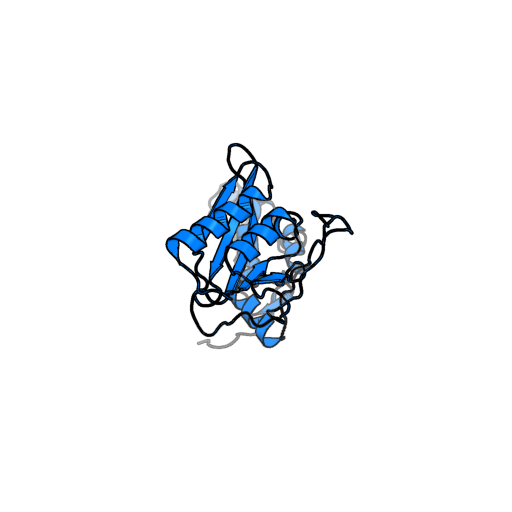90.06 150 MET A C 1
ATOM 1222 O O . MET A 1 150 ? 2.363 -0.233 11.426 1.00 90.06 150 MET A O 1
ATOM 1226 N N . THR A 1 151 ? 2.588 1.962 11.045 1.00 89.69 151 THR A N 1
ATOM 1227 C CA . THR A 1 151 ? 3.583 1.857 9.983 1.00 89.69 151 THR A CA 1
ATOM 1228 C C . THR A 1 151 ? 4.792 2.744 10.271 1.00 89.69 151 THR A C 1
ATOM 1230 O O . THR A 1 151 ? 4.837 3.481 11.259 1.00 89.69 151 THR A O 1
ATOM 1233 N N . TYR A 1 152 ? 5.809 2.661 9.421 1.00 91.44 152 TYR A N 1
ATOM 1234 C CA . TYR A 1 152 ? 7.030 3.449 9.528 1.00 91.44 152 TYR A CA 1
ATOM 1235 C C . TYR A 1 152 ? 7.261 4.260 8.250 1.00 91.44 152 TYR A C 1
ATOM 1237 O O . TYR A 1 152 ? 7.057 3.788 7.133 1.00 91.44 152 TYR A O 1
ATOM 1245 N N . LEU A 1 153 ? 7.696 5.504 8.422 1.00 92.31 153 LEU A N 1
ATOM 1246 C CA . LEU A 1 153 ? 7.971 6.457 7.354 1.00 92.31 153 LEU A CA 1
ATOM 1247 C C . LEU A 1 153 ? 9.461 6.788 7.337 1.00 92.31 153 LEU A C 1
ATOM 1249 O O . LEU A 1 153 ? 10.045 7.090 8.379 1.00 92.31 153 LEU A O 1
ATOM 1253 N N . LYS A 1 154 ? 10.072 6.755 6.150 1.00 92.75 154 LYS A N 1
ATOM 1254 C CA . LYS A 1 154 ? 11.446 7.227 5.950 1.00 92.75 154 LYS A CA 1
ATOM 1255 C C . LYS A 1 154 ? 11.420 8.729 5.686 1.00 92.75 154 LYS A C 1
ATOM 1257 O O . LYS A 1 154 ? 10.747 9.163 4.755 1.00 92.75 154 LYS A O 1
ATOM 1262 N N . THR A 1 155 ? 12.160 9.505 6.466 1.00 92.00 155 THR A N 1
ATOM 1263 C CA . THR A 1 155 ? 12.346 10.948 6.270 1.00 92.00 155 THR A CA 1
ATOM 1264 C C . THR A 1 155 ? 13.825 11.262 6.034 1.00 92.00 155 THR A C 1
ATOM 1266 O O . THR A 1 155 ? 14.684 10.384 6.162 1.00 92.00 155 THR A O 1
ATOM 1269 N N . GLY A 1 156 ? 14.136 12.515 5.686 1.00 92.19 156 GLY A N 1
ATOM 1270 C CA . GLY A 1 156 ? 15.524 12.982 5.569 1.00 92.19 156 GLY A CA 1
ATOM 1271 C C . GLY A 1 156 ? 16.297 12.956 6.894 1.00 92.19 156 GLY A C 1
ATOM 1272 O O . GLY A 1 156 ? 17.518 12.891 6.885 1.00 92.19 156 GLY A O 1
ATOM 1273 N N . GLU A 1 157 ? 15.592 12.935 8.027 1.00 90.25 157 GLU A N 1
ATOM 1274 C CA . GLU A 1 157 ? 16.170 12.923 9.379 1.00 90.25 157 GLU A CA 1
ATOM 1275 C C . GLU A 1 157 ? 16.166 11.521 10.021 1.00 90.25 157 GLU A C 1
ATOM 1277 O O . GLU A 1 157 ? 16.527 11.364 11.188 1.00 90.25 157 GLU A O 1
ATOM 1282 N N . GLY A 1 158 ? 15.730 10.492 9.284 1.00 91.38 158 GLY A N 1
ATOM 1283 C CA . GLY A 1 158 ? 15.674 9.105 9.748 1.00 91.38 158 GLY A CA 1
ATOM 1284 C C . GLY A 1 158 ? 14.276 8.488 9.695 1.00 91.38 158 GLY A C 1
ATOM 1285 O O . GLY A 1 158 ? 13.408 8.903 8.933 1.00 91.38 158 GLY A O 1
ATOM 1286 N N . TRP A 1 159 ? 14.061 7.429 10.476 1.00 93.31 159 TRP A N 1
ATOM 1287 C CA . TRP A 1 159 ? 12.777 6.725 10.519 1.00 93.31 159 TRP A CA 1
ATOM 1288 C C . TRP A 1 159 ? 11.833 7.339 11.554 1.00 93.31 159 TRP A C 1
ATOM 1290 O O . TRP A 1 159 ? 12.225 7.612 12.689 1.00 93.31 159 TRP A O 1
ATOM 1300 N N . MET A 1 160 ? 10.567 7.489 11.177 1.00 96.00 160 MET A N 1
ATOM 1301 C CA . MET A 1 160 ? 9.470 7.851 12.073 1.00 96.00 160 MET A CA 1
ATOM 1302 C C . MET A 1 160 ? 8.411 6.750 12.082 1.00 96.00 160 MET A C 1
ATOM 1304 O O . MET A 1 160 ? 8.255 6.023 11.106 1.00 96.00 160 MET A O 1
ATOM 1308 N N . TYR A 1 161 ? 7.663 6.645 13.174 1.00 94.50 161 TYR A N 1
ATOM 1309 C CA . TYR A 1 161 ? 6.540 5.723 13.320 1.00 94.50 161 TYR A CA 1
ATOM 1310 C C . TYR A 1 161 ? 5.238 6.507 13.229 1.00 94.50 161 TYR A C 1
ATOM 1312 O O . TYR A 1 161 ? 5.084 7.520 13.910 1.00 94.50 161 TYR A O 1
ATOM 1320 N N . LEU A 1 162 ? 4.321 6.038 12.391 1.00 95.81 162 LEU A N 1
ATOM 1321 C CA . LEU A 1 162 ? 3.010 6.624 12.146 1.00 95.81 162 LEU A CA 1
ATOM 1322 C C . LEU A 1 162 ? 1.947 5.615 12.579 1.00 95.81 162 LEU A C 1
ATOM 1324 O O . LEU A 1 162 ? 1.933 4.496 12.076 1.00 95.81 162 LEU A O 1
ATOM 1328 N N . ASP A 1 163 ? 1.046 6.020 13.464 1.00 95.88 163 ASP A N 1
ATOM 1329 C CA . ASP A 1 163 ? -0.182 5.274 13.743 1.00 95.88 163 ASP A CA 1
ATOM 1330 C C . ASP A 1 163 ? -1.353 5.960 13.043 1.00 95.88 163 ASP A C 1
ATOM 1332 O O . ASP A 1 163 ? -1.517 7.178 13.152 1.00 95.88 163 ASP A O 1
ATOM 1336 N N . ILE A 1 164 ? -2.143 5.191 12.296 1.00 96.12 164 ILE A N 1
ATOM 1337 C CA . ILE A 1 164 ? -3.326 5.667 11.578 1.00 96.12 164 ILE A CA 1
ATOM 1338 C C . ILE A 1 164 ? -4.579 4.973 12.094 1.00 96.12 164 ILE A C 1
ATOM 1340 O O . ILE A 1 164 ? -4.588 3.778 12.367 1.00 96.12 164 ILE A O 1
ATOM 1344 N N . VAL A 1 165 ? -5.679 5.723 12.150 1.00 96.50 165 VAL A N 1
ATOM 1345 C CA . VAL A 1 165 ? -7.006 5.202 12.475 1.00 96.50 165 VAL A CA 1
ATOM 1346 C C . VAL A 1 165 ? -7.960 5.492 11.323 1.00 96.50 165 VAL A C 1
ATOM 1348 O O . VAL A 1 165 ? -8.258 6.648 11.000 1.00 96.50 165 VAL A O 1
ATOM 1351 N N . MET A 1 166 ? -8.468 4.428 10.712 1.00 96.12 166 MET A N 1
ATOM 1352 C CA . MET A 1 166 ? -9.423 4.450 9.611 1.00 96.12 166 MET A CA 1
ATOM 1353 C C . MET A 1 166 ? -10.842 4.171 10.109 1.00 96.12 166 MET A C 1
ATOM 1355 O O . MET A 1 166 ? -11.067 3.283 10.925 1.00 96.12 166 MET A O 1
ATOM 1359 N N . ASN A 1 167 ? -11.830 4.877 9.564 1.00 94.62 167 ASN A N 1
ATOM 1360 C CA . ASN A 1 167 ? -13.230 4.466 9.658 1.00 94.62 167 ASN A CA 1
ATOM 1361 C C . ASN A 1 167 ? -13.517 3.421 8.571 1.00 94.62 167 ASN A C 1
ATOM 1363 O O . ASN A 1 167 ? -13.465 3.763 7.389 1.00 94.62 167 ASN A O 1
ATOM 1367 N N . LEU A 1 168 ? -13.844 2.178 8.940 1.00 92.94 168 LEU A N 1
ATOM 1368 C CA . LEU A 1 168 ? -14.042 1.108 7.952 1.00 92.94 168 LEU A CA 1
ATOM 1369 C C . LEU A 1 168 ? -15.245 1.332 7.026 1.00 92.94 168 LEU A C 1
ATOM 1371 O O . LEU A 1 168 ? -15.212 0.866 5.892 1.00 92.94 168 LEU A O 1
ATOM 1375 N N . TYR A 1 169 ? -16.262 2.085 7.459 1.00 93.38 169 TYR A N 1
ATOM 1376 C CA . TYR A 1 169 ? -17.419 2.412 6.616 1.00 93.38 169 TYR A CA 1
ATOM 1377 C C . TYR A 1 169 ? -17.020 3.287 5.425 1.00 93.38 169 TYR A C 1
ATOM 1379 O O . TYR A 1 169 ? -17.281 2.963 4.274 1.00 93.38 169 TYR A O 1
ATOM 1387 N N . SER A 1 170 ? -16.356 4.412 5.703 1.00 92.88 170 SER A N 1
ATOM 1388 C CA . SER A 1 170 ? -16.024 5.414 4.683 1.00 92.88 170 SER A CA 1
ATOM 1389 C C . SER A 1 170 ? -14.637 5.236 4.076 1.00 92.88 170 SER A C 1
ATOM 1391 O O . SER A 1 170 ? -14.279 5.972 3.160 1.00 92.88 170 SER A O 1
ATOM 1393 N N . ARG A 1 171 ? -13.826 4.323 4.626 1.00 92.69 171 ARG A N 1
ATOM 1394 C CA . ARG A 1 171 ? -12.402 4.127 4.305 1.00 92.69 171 ARG A CA 1
ATOM 1395 C C . ARG A 1 171 ? -11.539 5.382 4.480 1.00 92.69 171 ARG A C 1
ATOM 1397 O O . ARG A 1 171 ? -10.407 5.439 4.011 1.00 92.69 171 ARG A O 1
ATOM 1404 N N . ARG A 1 172 ? -12.044 6.392 5.195 1.00 94.94 172 ARG A N 1
ATOM 1405 C CA . ARG A 1 172 ? -11.309 7.628 5.479 1.00 94.94 172 ARG A CA 1
ATOM 1406 C C . ARG A 1 172 ? -10.399 7.430 6.682 1.00 94.94 172 ARG A C 1
ATOM 1408 O O . ARG A 1 172 ? -10.840 6.917 7.712 1.00 94.94 172 ARG A O 1
ATOM 1415 N N . ILE A 1 173 ? -9.169 7.927 6.581 1.00 96.19 173 ILE A N 1
ATOM 1416 C CA . ILE A 1 173 ? -8.317 8.156 7.749 1.00 96.19 173 ILE A CA 1
ATOM 1417 C C . ILE A 1 173 ? -8.932 9.304 8.547 1.00 96.19 173 ILE A C 1
ATOM 1419 O O . ILE A 1 173 ? -9.175 10.391 8.022 1.00 96.19 173 ILE A O 1
ATOM 1423 N N . ILE A 1 174 ? -9.261 9.035 9.805 1.00 96.12 174 ILE A N 1
ATOM 1424 C CA . ILE A 1 174 ? -9.986 9.961 10.684 1.00 96.12 174 ILE A CA 1
ATOM 1425 C C . ILE A 1 174 ? -9.177 10.380 11.911 1.00 96.12 174 ILE A C 1
ATOM 1427 O O . ILE A 1 174 ? -9.607 11.278 12.633 1.00 96.12 174 ILE A O 1
ATOM 1431 N N . GLY A 1 175 ? -8.023 9.758 12.134 1.00 96.25 175 GLY A N 1
ATOM 1432 C CA . GLY A 1 175 ? -7.041 10.153 13.132 1.00 96.25 175 GLY A CA 1
ATOM 1433 C C . GLY A 1 175 ? -5.692 9.535 12.809 1.00 96.25 175 GLY A C 1
ATOM 1434 O O . GLY A 1 175 ? -5.623 8.522 12.116 1.00 96.25 175 GLY A O 1
ATOM 1435 N N . TRP A 1 176 ? -4.635 10.187 13.267 1.00 97.06 176 TRP A N 1
ATOM 1436 C CA . TRP A 1 176 ? -3.267 9.723 13.114 1.00 97.06 176 TRP A CA 1
ATOM 1437 C C . TRP A 1 176 ? -2.364 10.433 14.122 1.00 97.06 176 TRP A C 1
ATOM 1439 O O . TRP A 1 176 ? -2.707 11.519 14.602 1.00 97.06 176 TRP A O 1
ATOM 1449 N N . GLU A 1 177 ? -1.224 9.829 14.429 1.00 97.19 177 GLU A N 1
ATOM 1450 C CA . GLU A 1 177 ? -0.158 10.430 15.228 1.00 97.19 177 GLU A CA 1
ATOM 1451 C C . GLU A 1 177 ? 1.203 9.940 14.723 1.00 97.19 177 GLU A C 1
ATOM 1453 O O . GLU A 1 177 ? 1.311 8.811 14.244 1.00 97.19 177 GLU A O 1
ATOM 1458 N N . ILE A 1 178 ? 2.241 10.775 14.826 1.00 96.19 178 ILE A N 1
ATOM 1459 C CA . ILE A 1 178 ? 3.597 10.434 14.381 1.00 96.19 178 ILE A CA 1
ATOM 1460 C C . ILE A 1 178 ? 4.617 10.665 15.497 1.00 96.19 178 ILE A C 1
ATOM 1462 O O . ILE A 1 178 ? 4.560 11.662 16.215 1.00 96.19 178 ILE A O 1
ATOM 1466 N N . TYR A 1 179 ? 5.578 9.753 15.656 1.00 95.00 179 TYR A N 1
ATOM 1467 C CA . TYR A 1 179 ? 6.623 9.895 16.668 1.00 95.00 179 TYR A CA 1
ATOM 1468 C C . TYR A 1 179 ? 7.933 9.207 16.277 1.00 95.00 179 TYR A C 1
ATOM 1470 O O . TYR A 1 179 ? 7.956 8.268 15.485 1.00 95.00 179 TYR A O 1
ATOM 1478 N N . LYS A 1 180 ? 9.052 9.647 16.868 1.00 93.81 180 LYS A N 1
ATOM 1479 C CA . LYS A 1 180 ? 10.388 9.072 16.603 1.00 93.81 180 LYS A CA 1
ATOM 1480 C C . LYS A 1 180 ? 10.561 7.652 17.158 1.00 93.81 180 LYS A C 1
ATOM 1482 O O . LYS A 1 180 ? 11.467 6.936 16.748 1.00 93.81 180 LYS A O 1
ATOM 1487 N N . ARG A 1 181 ? 9.721 7.235 18.112 1.00 90.75 181 ARG A N 1
ATOM 1488 C CA . ARG A 1 181 ? 9.792 5.915 18.758 1.00 90.75 181 ARG A CA 1
ATOM 1489 C C . ARG A 1 181 ? 8.460 5.180 18.680 1.00 90.75 181 ARG A C 1
ATOM 1491 O O . ARG A 1 181 ? 7.403 5.767 18.898 1.00 90.75 181 ARG A O 1
ATOM 1498 N N . MET A 1 182 ? 8.532 3.871 18.473 1.00 90.69 182 MET A N 1
ATOM 1499 C CA . MET A 1 182 ? 7.379 2.978 18.519 1.00 90.69 182 MET A CA 1
ATOM 1500 C C . MET A 1 182 ? 6.924 2.781 19.974 1.00 90.69 182 MET A C 1
ATOM 1502 O O . MET A 1 182 ? 7.554 2.048 20.735 1.00 90.69 182 MET A O 1
ATOM 1506 N N . THR A 1 183 ? 5.853 3.456 20.395 1.00 92.75 183 THR A N 1
ATOM 1507 C CA . THR A 1 183 ? 5.379 3.428 21.791 1.00 92.75 183 THR A CA 1
ATOM 1508 C C . THR A 1 183 ? 3.871 3.217 21.867 1.00 92.75 183 THR A C 1
ATOM 1510 O O . THR A 1 183 ? 3.145 3.573 20.945 1.00 92.75 183 THR A O 1
ATOM 1513 N N . THR A 1 184 ? 3.370 2.697 22.992 1.00 93.00 184 THR A N 1
ATOM 1514 C CA . THR A 1 184 ? 1.920 2.633 23.253 1.00 93.00 184 THR A CA 1
ATOM 1515 C C . THR A 1 184 ? 1.265 4.015 23.208 1.00 93.00 184 THR A C 1
ATOM 1517 O O . THR A 1 184 ? 0.134 4.143 22.752 1.00 93.00 184 THR A O 1
ATOM 1520 N N . GLY A 1 185 ? 1.981 5.059 23.645 1.00 95.31 185 GLY A N 1
ATOM 1521 C CA . GLY A 1 185 ? 1.473 6.432 23.634 1.00 95.31 185 GLY A CA 1
ATOM 1522 C C . GLY A 1 185 ? 1.108 6.928 22.233 1.00 95.31 185 GLY A C 1
ATOM 1523 O O . GLY A 1 185 ? 0.158 7.691 22.099 1.00 95.31 185 GLY A O 1
ATOM 1524 N N . LEU A 1 186 ? 1.800 6.444 21.196 1.00 95.31 186 LEU A N 1
ATOM 1525 C CA . LEU A 1 186 ? 1.501 6.766 19.801 1.00 95.31 186 LEU A CA 1
ATOM 1526 C C . LEU A 1 186 ? 0.069 6.345 19.420 1.00 95.31 186 LEU A C 1
ATOM 1528 O O . LEU A 1 186 ? -0.717 7.174 18.965 1.00 95.31 186 LEU A O 1
ATOM 1532 N N . VAL A 1 187 ? -0.289 5.086 19.700 1.00 95.12 187 VAL A N 1
ATOM 1533 C CA . VAL A 1 187 ? -1.620 4.520 19.400 1.00 95.12 187 VAL A CA 1
ATOM 1534 C C . VAL A 1 187 ? -2.713 5.173 20.249 1.00 95.12 187 VAL A C 1
ATOM 1536 O O . VAL A 1 187 ? -3.820 5.455 19.785 1.00 95.12 187 VAL A O 1
ATOM 1539 N N . GLU A 1 188 ? -2.407 5.465 21.515 1.00 96.69 188 GLU A N 1
ATOM 1540 C CA . GLU A 1 188 ? -3.336 6.162 22.409 1.00 96.69 188 GLU A CA 1
ATOM 1541 C C . GLU A 1 188 ? -3.702 7.552 21.887 1.00 96.69 188 GLU A C 1
ATOM 1543 O O . GLU A 1 188 ? -4.878 7.921 21.896 1.00 96.69 188 GLU A O 1
ATOM 1548 N N . LEU A 1 189 ? -2.714 8.321 21.426 1.00 97.31 189 LEU A N 1
ATOM 1549 C CA . LEU A 1 189 ? -2.920 9.674 20.915 1.00 97.31 189 LEU A CA 1
ATOM 1550 C C . LEU A 1 189 ? -3.745 9.674 19.626 1.00 97.31 189 LEU A C 1
ATOM 1552 O O . LEU A 1 189 ? -4.702 10.450 19.520 1.00 97.31 189 LEU A O 1
ATOM 1556 N N . ALA A 1 190 ? -3.450 8.770 18.690 1.00 96.75 190 ALA A N 1
ATOM 1557 C CA . ALA A 1 190 ? -4.222 8.638 17.459 1.00 96.75 190 ALA A CA 1
ATOM 1558 C C . ALA A 1 190 ? -5.699 8.303 17.748 1.00 96.75 190 ALA A C 1
ATOM 1560 O O . ALA A 1 190 ? -6.606 8.966 17.228 1.00 96.75 190 ALA A O 1
ATOM 1561 N N . LEU A 1 191 ? -5.964 7.356 18.657 1.00 96.75 191 LEU A N 1
ATOM 1562 C CA . LEU A 1 191 ? -7.321 7.026 19.104 1.00 96.75 191 LEU A CA 1
ATOM 1563 C C . LEU A 1 191 ? -8.005 8.205 19.818 1.00 96.75 191 LEU A C 1
ATOM 1565 O O . LEU A 1 191 ? -9.177 8.495 19.566 1.00 96.75 191 LEU A O 1
ATOM 1569 N N . LEU A 1 192 ? -7.299 8.903 20.712 1.00 97.25 192 LEU A N 1
ATOM 1570 C CA . LEU A 1 192 ? -7.847 10.051 21.439 1.00 97.25 192 LEU A CA 1
ATOM 1571 C C . LEU A 1 192 ? -8.253 11.188 20.496 1.00 97.25 192 LEU A C 1
ATOM 1573 O O . LEU A 1 192 ? -9.306 11.796 20.712 1.00 97.25 192 LEU A O 1
ATOM 1577 N N . ARG A 1 193 ? -7.484 11.439 19.427 1.00 96.19 193 ARG A N 1
ATOM 1578 C CA . ARG A 1 193 ? -7.867 12.382 18.363 1.00 96.19 193 ARG A CA 1
ATOM 1579 C C . ARG A 1 193 ? -9.181 11.960 17.710 1.00 96.19 193 ARG A C 1
ATOM 1581 O O . ARG A 1 193 ? -10.096 12.778 17.611 1.00 96.19 193 ARG A O 1
ATOM 1588 N N . VAL A 1 194 ? -9.328 10.684 17.344 1.00 96.56 194 VAL A N 1
ATOM 1589 C CA . VAL A 1 194 ? -10.589 10.174 16.780 1.00 96.56 194 VAL A CA 1
ATOM 1590 C C . VAL A 1 194 ? -11.756 10.381 17.737 1.00 96.56 194 VAL A C 1
ATOM 1592 O O . VAL A 1 194 ? -12.797 10.893 17.330 1.00 96.56 194 VAL A O 1
ATOM 1595 N N . ILE A 1 195 ? -11.592 10.039 19.013 1.00 96.06 195 ILE A N 1
ATOM 1596 C CA . ILE A 1 195 ? -12.656 10.195 20.009 1.00 96.06 195 ILE A CA 1
ATOM 1597 C C . ILE A 1 195 ? -13.056 11.665 20.156 1.00 96.06 195 ILE A C 1
ATOM 1599 O O . ILE A 1 195 ? -14.248 11.970 20.209 1.00 96.06 195 ILE A O 1
ATOM 1603 N N . LYS A 1 196 ? -12.078 12.578 20.170 1.00 95.50 196 LYS A N 1
ATOM 1604 C CA . LYS A 1 196 ? -12.312 14.022 20.284 1.00 95.50 196 LYS A CA 1
ATOM 1605 C C . LYS A 1 196 ? -13.132 14.565 19.111 1.00 95.50 196 LYS A C 1
ATOM 1607 O O . LYS A 1 196 ? -14.094 15.296 19.341 1.00 95.50 196 LYS A O 1
ATOM 1612 N N . PHE A 1 197 ? -12.770 14.203 17.880 1.00 93.50 197 PHE A N 1
ATOM 1613 C CA . PHE A 1 197 ? -13.356 14.800 16.673 1.00 93.50 197 PHE A CA 1
ATOM 1614 C C . PHE A 1 197 ? -14.559 14.041 16.106 1.00 93.50 197 PHE A C 1
ATOM 1616 O O . PHE A 1 197 ? -15.426 14.651 15.489 1.00 93.50 197 PHE A O 1
ATOM 1623 N N . ARG A 1 198 ? -14.626 12.718 16.280 1.00 94.19 198 ARG A N 1
ATOM 1624 C CA . ARG A 1 198 ? -15.685 11.871 15.703 1.00 94.19 198 ARG A CA 1
ATOM 1625 C C . ARG A 1 198 ? -16.717 11.398 16.714 1.00 94.19 198 ARG A C 1
ATOM 1627 O O . ARG A 1 198 ? -17.787 10.983 16.284 1.00 94.19 198 ARG A O 1
ATOM 1634 N N . ARG A 1 199 ? -16.399 11.450 18.015 1.00 93.44 199 ARG A N 1
ATOM 1635 C CA . ARG A 1 199 ? -17.283 11.048 19.125 1.00 93.44 199 ARG A CA 1
ATOM 1636 C C . ARG A 1 199 ? -18.042 9.738 18.823 1.00 93.44 199 ARG A C 1
ATOM 1638 O O . 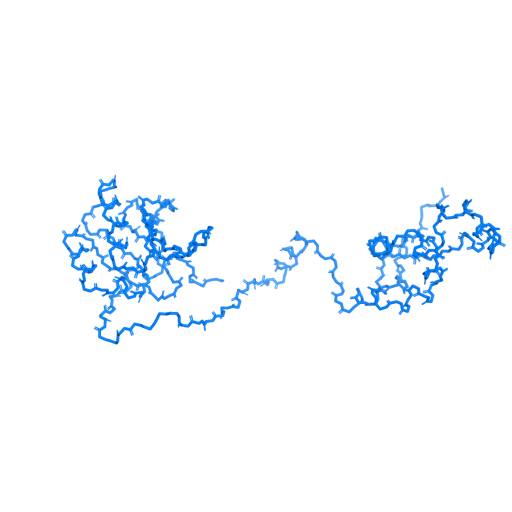ARG A 1 199 ? -19.273 9.741 18.804 1.00 93.44 199 ARG A O 1
ATOM 1645 N N . PRO A 1 200 ? -17.329 8.631 18.523 1.00 93.69 200 PRO A N 1
ATOM 1646 C CA . PRO A 1 200 ? -17.969 7.354 18.228 1.00 93.69 200 PRO A CA 1
ATOM 1647 C C . PRO A 1 200 ? -18.886 6.938 19.384 1.00 93.69 200 PRO A C 1
ATOM 1649 O O . PRO A 1 200 ? -18.578 7.186 20.553 1.00 93.69 200 PRO A O 1
ATOM 1652 N N . LYS A 1 201 ? -20.017 6.305 19.057 1.00 93.31 201 LYS A N 1
ATOM 1653 C CA . LYS A 1 201 ? -20.956 5.811 20.070 1.00 93.31 201 LYS A CA 1
ATOM 1654 C C . LYS A 1 201 ? -20.271 4.767 20.958 1.00 93.31 201 LYS A C 1
ATOM 1656 O O . LYS A 1 201 ? -19.404 4.019 20.500 1.00 93.31 201 LYS A O 1
ATOM 1661 N N . ARG A 1 202 ? -20.696 4.685 22.223 1.00 92.94 202 ARG A N 1
ATOM 1662 C CA . ARG A 1 202 ? -20.290 3.587 23.111 1.00 92.94 202 ARG A CA 1
ATOM 1663 C C . ARG A 1 202 ? -20.601 2.244 22.451 1.00 92.94 202 ARG A C 1
ATOM 1665 O O . ARG A 1 202 ? -21.652 2.084 21.838 1.00 92.94 202 ARG A O 1
ATOM 1672 N N . GLY A 1 203 ? -19.671 1.304 22.570 1.00 92.75 203 GLY A N 1
ATOM 1673 C CA . GLY A 1 203 ? -19.743 0.005 21.908 1.00 92.75 203 GLY A CA 1
ATOM 1674 C C . GLY A 1 203 ? -19.121 -0.035 20.510 1.00 92.75 203 GLY A C 1
ATOM 1675 O O . GLY A 1 203 ? -19.046 -1.125 19.946 1.00 92.75 203 GLY A O 1
ATOM 1676 N N . ALA A 1 204 ? -18.632 1.092 19.971 1.00 95.06 204 ALA A N 1
ATOM 1677 C CA . ALA A 1 204 ? -17.813 1.085 18.760 1.00 95.06 204 ALA A CA 1
ATOM 1678 C C . ALA A 1 204 ? -16.608 0.149 18.920 1.00 95.06 204 ALA A C 1
ATOM 1680 O O . ALA A 1 204 ? -16.051 0.017 20.013 1.00 95.06 204 ALA A O 1
ATOM 1681 N N . VAL A 1 205 ? -16.207 -0.500 17.832 1.00 95.38 205 VAL A N 1
ATOM 1682 C CA . VAL A 1 205 ? -15.106 -1.464 17.820 1.00 95.38 205 VAL A CA 1
ATOM 1683 C C . VAL A 1 205 ? -13.830 -0.777 17.355 1.00 95.38 205 VAL A C 1
ATOM 1685 O O . VAL A 1 205 ? -13.841 -0.077 16.345 1.00 95.38 205 VAL A O 1
ATOM 1688 N N . PHE A 1 206 ? -12.729 -0.999 18.069 1.00 95.12 206 PHE A N 1
ATOM 1689 C CA . PHE A 1 206 ? -11.385 -0.685 17.595 1.00 95.12 206 PHE A CA 1
ATOM 1690 C C . PHE A 1 206 ? -10.679 -1.988 17.237 1.00 95.12 206 PHE A C 1
ATOM 1692 O O . PHE A 1 206 ? -10.405 -2.809 18.114 1.00 95.12 206 PHE A O 1
ATOM 1699 N N . HIS A 1 207 ? -10.438 -2.180 15.946 1.00 93.44 207 HIS A N 1
ATOM 1700 C CA . HIS A 1 207 ? -9.790 -3.348 15.385 1.00 93.44 207 HIS A CA 1
ATOM 1701 C C . HIS A 1 207 ? -8.329 -3.041 15.063 1.00 93.44 207 HIS A C 1
ATOM 1703 O O . HIS A 1 207 ? -8.049 -2.099 14.328 1.00 93.44 207 HIS A O 1
ATOM 1709 N N . SER A 1 208 ? -7.407 -3.832 15.596 1.00 90.06 208 SER A N 1
ATOM 1710 C CA . SER A 1 208 ? -5.970 -3.691 15.347 1.00 90.06 208 SER A CA 1
ATOM 1711 C C . SER A 1 208 ? -5.326 -5.042 15.063 1.00 90.06 208 SER A C 1
ATOM 1713 O O . SER A 1 208 ? -5.951 -6.098 15.208 1.00 90.06 208 SER A O 1
ATOM 1715 N N . ASP A 1 209 ? -4.046 -5.029 14.707 1.00 84.69 209 ASP A N 1
ATOM 1716 C CA . ASP A 1 209 ? -3.232 -6.235 14.766 1.00 84.69 209 ASP A CA 1
ATOM 1717 C C . ASP A 1 209 ? -2.889 -6.596 16.228 1.00 84.69 209 ASP A C 1
ATOM 1719 O O . ASP A 1 209 ? -3.363 -5.982 17.194 1.00 84.69 209 ASP A O 1
ATOM 1723 N N . ARG A 1 210 ? -2.055 -7.628 16.389 1.00 82.94 210 ARG A N 1
ATOM 1724 C CA . ARG A 1 210 ? -1.554 -8.111 17.686 1.00 82.94 210 ARG A CA 1
ATOM 1725 C C . ARG A 1 210 ? -0.187 -7.515 18.043 1.00 82.94 210 ARG A C 1
ATOM 1727 O O . ARG A 1 210 ? 0.589 -8.165 18.747 1.00 82.94 210 ARG A O 1
ATOM 1734 N N . GLY A 1 211 ? 0.121 -6.313 17.552 1.00 82.31 211 GLY A N 1
ATOM 1735 C CA . GLY A 1 211 ? 1.314 -5.568 17.940 1.00 82.31 211 GLY A CA 1
ATOM 1736 C C . GLY A 1 211 ? 1.354 -5.311 19.450 1.00 82.31 211 GLY A C 1
ATOM 1737 O O . GLY A 1 211 ? 0.316 -5.158 20.100 1.00 82.31 211 GLY A O 1
ATOM 1738 N N . SER A 1 212 ? 2.558 -5.255 20.029 1.00 84.12 212 SER A N 1
ATOM 1739 C CA . SER A 1 212 ? 2.750 -5.123 21.484 1.00 84.12 212 SER A CA 1
ATOM 1740 C C . SER A 1 212 ? 2.157 -3.829 22.060 1.00 84.12 212 SER A C 1
ATOM 1742 O O . SER A 1 212 ? 1.772 -3.770 23.228 1.00 84.12 212 SER A O 1
ATOM 1744 N N . GLN A 1 213 ? 2.038 -2.786 21.239 1.00 89.38 213 GLN A N 1
ATOM 1745 C CA . GLN A 1 213 ? 1.413 -1.517 21.602 1.00 89.38 213 GLN A CA 1
ATOM 1746 C C . GLN A 1 213 ? -0.101 -1.691 21.789 1.00 89.38 213 GLN A C 1
ATOM 1748 O O . GLN A 1 213 ? -0.647 -1.255 22.807 1.00 89.38 213 GLN A O 1
ATOM 1753 N N . CYS A 1 214 ? -0.753 -2.402 20.865 1.00 85.69 214 CYS A N 1
ATOM 1754 C CA . CYS A 1 214 ? -2.189 -2.683 20.871 1.00 85.69 214 CYS A CA 1
ATOM 1755 C C . CYS A 1 214 ? -2.591 -3.711 21.944 1.00 85.69 214 CYS A C 1
ATOM 1757 O O . CYS A 1 214 ? -3.664 -3.599 22.537 1.00 85.69 214 CYS A O 1
ATOM 1759 N N . THR A 1 215 ? -1.734 -4.689 22.257 1.00 86.31 215 THR A N 1
ATOM 1760 C CA . THR A 1 215 ? -1.985 -5.680 23.328 1.00 86.31 215 THR A CA 1
ATOM 1761 C C . THR A 1 215 ? -1.692 -5.152 24.737 1.00 86.31 215 THR A C 1
ATOM 1763 O O . THR A 1 215 ? -2.117 -5.749 25.739 1.00 86.31 215 THR A O 1
ATOM 1766 N N . SER A 1 216 ? -1.003 -4.011 24.838 1.00 89.69 216 SER A N 1
ATOM 1767 C CA . SER A 1 216 ? -0.572 -3.441 26.111 1.00 89.69 216 SER A CA 1
ATOM 1768 C C . SER A 1 216 ? -1.736 -3.194 27.081 1.00 89.69 216 SER A C 1
ATOM 1770 O O . SER A 1 216 ? -2.846 -2.798 26.711 1.00 89.69 216 SER A O 1
ATOM 1772 N N . LEU A 1 217 ? -1.479 -3.400 28.378 1.00 89.56 217 LEU A N 1
ATOM 1773 C CA . LEU A 1 217 ? -2.473 -3.160 29.430 1.00 89.56 217 LEU A CA 1
ATOM 1774 C C . LEU A 1 217 ? -2.963 -1.704 29.437 1.00 89.56 217 LEU A C 1
ATOM 1776 O O . LEU A 1 217 ? -4.137 -1.446 29.697 1.00 89.56 217 LEU A O 1
ATOM 1780 N N . ARG A 1 218 ? -2.060 -0.762 29.147 1.00 92.88 218 ARG A N 1
ATOM 1781 C CA . ARG A 1 218 ? -2.344 0.674 29.133 1.00 92.88 218 ARG A CA 1
ATOM 1782 C C . ARG A 1 218 ? -3.359 1.028 28.039 1.00 92.88 218 ARG A C 1
ATOM 1784 O O . ARG A 1 218 ? -4.385 1.631 28.351 1.00 92.88 218 ARG A O 1
ATOM 1791 N N . PHE A 1 219 ? -3.158 0.525 26.817 1.00 94.06 219 PHE A N 1
ATOM 1792 C CA . PHE A 1 219 ? -4.092 0.745 25.711 1.00 94.06 219 PHE A CA 1
ATOM 1793 C C . PHE A 1 219 ? -5.454 0.082 25.955 1.00 94.06 219 PHE A C 1
ATOM 1795 O O . PHE A 1 219 ? -6.498 0.704 25.755 1.00 94.06 219 PHE A O 1
ATOM 1802 N N . ARG A 1 220 ? -5.471 -1.144 26.500 1.00 91.25 220 ARG A N 1
ATOM 1803 C CA . ARG A 1 220 ? -6.723 -1.818 26.890 1.00 91.25 220 ARG A CA 1
ATOM 1804 C C . ARG A 1 220 ? -7.521 -1.016 27.921 1.00 91.25 220 ARG A C 1
ATOM 1806 O O . ARG A 1 220 ? -8.724 -0.836 27.750 1.00 91.25 220 ARG A O 1
ATOM 1813 N N . LYS A 1 221 ? -6.862 -0.479 28.956 1.00 94.38 221 LYS A N 1
ATOM 1814 C CA . LYS A 1 221 ? -7.511 0.394 29.952 1.00 94.38 221 LYS A CA 1
ATOM 1815 C C . LYS A 1 221 ? -8.104 1.651 29.308 1.00 94.38 221 LYS A C 1
ATOM 1817 O O . LYS A 1 221 ? -9.199 2.065 29.692 1.00 94.38 221 LYS A O 1
ATOM 1822 N N . LEU A 1 222 ? -7.417 2.240 28.325 1.00 96.06 222 LEU A N 1
ATOM 1823 C CA . LEU A 1 222 ? -7.927 3.396 27.587 1.00 96.06 222 LEU A CA 1
ATOM 1824 C C . LEU A 1 222 ? -9.206 3.057 26.808 1.00 96.06 222 LEU A C 1
ATOM 1826 O O . LEU A 1 222 ? -10.190 3.787 26.932 1.00 96.06 222 LEU A O 1
ATOM 1830 N N . LEU A 1 223 ? -9.213 1.954 26.053 1.00 95.56 223 LEU A N 1
ATOM 1831 C CA . LEU A 1 223 ? -10.386 1.502 25.295 1.00 95.56 223 LEU A CA 1
ATOM 1832 C C . LEU A 1 223 ? -11.598 1.295 26.211 1.00 95.56 223 LEU A C 1
ATOM 1834 O O . LEU A 1 223 ? -12.657 1.877 25.967 1.00 95.56 223 LEU A O 1
ATOM 1838 N N . THR A 1 224 ? -11.413 0.581 27.328 1.00 94.50 224 THR A N 1
ATOM 1839 C CA . THR A 1 224 ? -12.466 0.373 28.333 1.00 94.50 224 THR A CA 1
ATOM 1840 C C . THR A 1 224 ? -12.981 1.699 28.891 1.00 94.50 224 THR A C 1
ATOM 1842 O O . THR A 1 224 ? -14.188 1.939 28.893 1.00 94.50 224 THR A O 1
ATOM 1845 N N . LYS A 1 225 ? -12.084 2.614 29.294 1.00 96.44 225 LYS A N 1
ATOM 1846 C CA . LYS A 1 225 ? -12.458 3.939 29.823 1.00 96.44 225 LYS A CA 1
ATOM 1847 C C . LYS A 1 225 ? -13.275 4.757 28.819 1.00 96.44 225 LYS A C 1
ATOM 1849 O O . LYS A 1 225 ? -14.136 5.541 29.212 1.00 96.44 225 LYS A O 1
ATOM 1854 N N . LYS A 1 226 ? -13.007 4.593 27.523 1.00 96.25 226 LYS A N 1
ATOM 1855 C CA . LYS A 1 226 ? -13.698 5.301 26.439 1.00 96.25 226 LYS A CA 1
ATOM 1856 C C . LYS A 1 226 ? -14.925 4.557 25.903 1.00 96.25 226 LYS A C 1
ATOM 1858 O O . LYS A 1 226 ? -15.600 5.083 25.026 1.00 96.25 226 LYS A O 1
ATOM 1863 N N . GLY A 1 227 ? -15.257 3.388 26.456 1.00 95.19 227 GLY A N 1
ATOM 1864 C CA . GLY A 1 227 ? -16.395 2.580 26.017 1.00 95.19 227 GLY A CA 1
ATOM 1865 C C . GLY A 1 227 ? -16.230 2.025 24.602 1.00 95.19 227 GLY A C 1
ATOM 1866 O O . GLY A 1 227 ? -17.225 1.868 23.898 1.00 95.19 227 GLY A O 1
ATOM 1867 N N . VAL A 1 228 ? -14.990 1.772 24.182 1.00 96.12 228 VAL A N 1
ATOM 1868 C CA . VAL A 1 228 ? -14.638 1.202 22.878 1.00 96.12 228 VAL A CA 1
ATOM 1869 C C . VAL A 1 228 ? -14.261 -0.263 23.075 1.00 96.12 228 VAL A C 1
ATOM 1871 O O . VAL A 1 228 ? -13.521 -0.606 23.997 1.00 96.12 228 VAL A O 1
ATOM 1874 N N . ARG A 1 229 ? -14.781 -1.140 22.219 1.00 94.12 229 ARG A N 1
ATOM 1875 C CA . ARG A 1 229 ? -14.559 -2.586 22.289 1.00 94.12 229 ARG A CA 1
ATOM 1876 C C . ARG A 1 229 ? -13.282 -2.955 21.524 1.00 94.12 229 ARG A C 1
ATOM 1878 O O . ARG A 1 229 ? -13.228 -2.696 20.322 1.00 94.12 229 ARG A O 1
ATOM 1885 N N . PRO A 1 230 ? -12.269 -3.555 22.170 1.00 92.31 230 PRO A N 1
ATOM 1886 C CA . PRO A 1 230 ? -11.105 -4.072 21.460 1.00 92.31 230 PRO A CA 1
ATOM 1887 C C . PRO A 1 230 ? -11.485 -5.257 20.568 1.00 92.31 230 PRO A C 1
ATOM 1889 O O . PRO A 1 230 ? -12.285 -6.106 20.955 1.00 92.31 230 PRO A O 1
ATOM 1892 N N . SER A 1 231 ? -10.867 -5.332 19.396 1.00 90.44 231 SER A N 1
ATOM 1893 C CA . SER A 1 231 ? -10.896 -6.479 18.492 1.00 90.44 231 SER A CA 1
ATOM 1894 C C . SER A 1 231 ? -9.509 -6.650 17.884 1.00 90.44 231 SER A C 1
ATOM 1896 O O . SER A 1 231 ? -8.887 -5.658 17.511 1.00 90.44 231 SER A O 1
ATOM 1898 N N . MET A 1 232 ? -9.001 -7.879 17.786 1.00 86.44 232 MET A N 1
ATOM 1899 C CA . MET A 1 232 ? -7.671 -8.111 17.212 1.00 86.44 232 MET A CA 1
ATOM 1900 C C . MET A 1 232 ? -7.688 -9.178 16.127 1.00 86.44 232 MET A C 1
ATOM 1902 O O . MET A 1 232 ? -8.056 -10.330 16.363 1.00 86.44 232 MET A O 1
ATOM 1906 N N . GLY A 1 233 ? -7.232 -8.798 14.937 1.00 76.81 233 GLY A N 1
ATOM 1907 C CA . GLY A 1 233 ? -6.948 -9.724 13.848 1.00 76.81 233 GLY A CA 1
ATOM 1908 C C . GLY A 1 233 ? -5.575 -10.371 14.021 1.00 76.81 233 GLY A C 1
ATOM 1909 O O . GLY A 1 233 ? -4.719 -9.877 14.754 1.00 76.81 233 GLY A O 1
ATOM 1910 N N . ASN A 1 234 ? -5.323 -11.477 13.322 1.00 67.56 234 ASN A N 1
ATOM 1911 C CA . ASN A 1 234 ? -3.933 -11.853 13.053 1.00 67.56 234 ASN A CA 1
ATOM 1912 C C . ASN A 1 234 ? -3.272 -10.740 12.219 1.00 67.56 234 ASN A C 1
ATOM 1914 O O . ASN A 1 234 ? -3.985 -9.977 11.556 1.00 67.56 234 ASN A O 1
ATOM 1918 N N . CYS A 1 235 ? -1.929 -10.657 12.229 1.00 54.28 235 CYS A N 1
ATOM 1919 C CA . CYS A 1 235 ? -1.207 -9.863 11.225 1.00 54.28 235 CYS A CA 1
ATOM 1920 C C . CYS A 1 235 ? -1.871 -10.118 9.863 1.00 54.28 235 CYS A C 1
ATOM 1922 O O . CYS A 1 235 ? -2.219 -11.267 9.593 1.00 54.28 235 CYS A O 1
ATOM 1924 N N . TRP A 1 236 ? -2.092 -9.067 9.069 1.00 50.53 236 TRP A N 1
ATOM 1925 C CA . TRP A 1 236 ? -2.728 -9.073 7.734 1.00 50.53 236 TRP A CA 1
ATOM 1926 C C . TRP A 1 236 ? -4.252 -8.882 7.659 1.00 50.53 236 TRP A C 1
ATOM 1928 O O . TRP A 1 236 ? -4.737 -8.414 6.630 1.00 50.53 236 TRP A O 1
ATOM 1938 N N . CYS A 1 237 ? -5.030 -9.132 8.717 1.00 58.16 237 CYS A N 1
ATOM 1939 C CA . CYS A 1 237 ? -6.491 -8.999 8.612 1.00 58.16 237 CYS A CA 1
ATOM 1940 C C . CYS A 1 237 ? -7.048 -7.634 9.077 1.00 58.16 237 CYS A C 1
ATOM 1942 O O . CYS A 1 237 ? -8.256 -7.496 9.143 1.00 58.16 237 CYS A O 1
ATOM 1944 N N . VAL A 1 238 ? -6.245 -6.610 9.386 1.00 56.56 238 VAL A N 1
ATOM 1945 C CA . VAL A 1 238 ? -6.770 -5.380 10.033 1.00 56.56 238 VAL A CA 1
ATOM 1946 C C . VAL A 1 238 ? -7.637 -4.512 9.110 1.00 56.56 238 VAL A C 1
ATOM 1948 O O . VAL A 1 238 ? -8.611 -3.895 9.540 1.00 56.56 238 VAL A O 1
ATOM 1951 N N . LEU A 1 239 ? -7.303 -4.485 7.820 1.00 57.62 239 LEU A N 1
ATOM 1952 C CA . LEU A 1 239 ? -7.964 -3.643 6.814 1.00 57.62 239 LEU A CA 1
ATOM 1953 C C . LEU A 1 239 ? -8.767 -4.448 5.780 1.00 57.62 239 LEU A C 1
ATOM 1955 O O . LEU A 1 239 ? -9.242 -3.882 4.795 1.00 57.62 239 LEU A O 1
ATOM 1959 N N . GLY A 1 240 ? -8.929 -5.758 5.990 1.00 50.59 240 GLY A N 1
ATOM 1960 C CA . GLY A 1 240 ? -9.507 -6.662 4.991 1.00 50.59 240 GLY A CA 1
ATOM 1961 C C . GLY A 1 240 ? -8.535 -7.120 3.908 1.00 50.59 240 GLY A C 1
ATOM 1962 O O . GLY A 1 240 ? -8.962 -7.459 2.812 1.00 50.59 240 GLY A O 1
ATOM 1963 N N . GLN A 1 241 ? -7.236 -7.161 4.214 1.00 44.81 241 GLN A N 1
ATOM 1964 C CA . GLN A 1 241 ? -6.195 -7.700 3.327 1.00 44.81 241 GLN A CA 1
ATOM 1965 C C . GLN A 1 241 ? -5.909 -9.193 3.580 1.00 44.81 241 GLN A C 1
ATOM 1967 O O . GLN A 1 241 ? -4.843 -9.698 3.240 1.00 44.81 241 GLN A O 1
ATOM 1972 N N . CYS A 1 242 ? -6.868 -9.918 4.162 1.00 41.38 242 CYS A N 1
ATOM 1973 C CA . CYS A 1 242 ? -6.809 -11.371 4.281 1.00 41.38 242 CYS A CA 1
ATOM 1974 C C . CYS A 1 242 ? -7.517 -12.013 3.084 1.00 41.38 242 CYS A C 1
ATOM 1976 O O . CYS A 1 242 ? -8.740 -12.019 3.026 1.00 41.38 242 CYS A O 1
ATOM 1978 N N . GLY A 1 243 ? -6.726 -12.553 2.153 1.00 35.88 243 GLY A N 1
ATOM 1979 C CA . GLY A 1 243 ? -7.152 -13.574 1.194 1.00 35.88 243 GLY A CA 1
ATOM 1980 C C . GLY A 1 243 ? -8.086 -13.117 0.071 1.00 35.88 243 GLY A C 1
ATOM 1981 O O . GLY A 1 243 ? -9.307 -13.220 0.176 1.00 35.88 243 GLY A O 1
ATOM 1982 N N . ARG A 1 244 ? -7.492 -12.762 -1.070 1.00 32.91 244 ARG A N 1
ATOM 1983 C CA . ARG A 1 244 ? -7.945 -13.256 -2.373 1.00 32.91 244 ARG A CA 1
ATOM 1984 C C . ARG A 1 244 ? -6.766 -13.433 -3.318 1.00 32.91 244 ARG A C 1
ATOM 1986 O O . ARG A 1 244 ? -5.817 -12.630 -3.200 1.00 32.91 244 ARG A O 1
#